Protein AF-A0A953QIZ9-F1 (afdb_monomer)

Radius of gyration: 16.98 Å; Cα contacts (8 Å, |Δi|>4): 336; chains: 1; bounding box: 42×28×46 Å

Nearest PDB structures (foldseek):
  7z71-assembly2_D  TM=9.504E-01  e=6.381E-11  synthetic construct
  5hry-assembly3_D  TM=9.511E-01  e=1.352E-10  synthetic construct
  5hry-assembly3_C  TM=9.620E-01  e=2.607E-10  synthetic construct
  6moj-assembly1_A-2  TM=8.011E-01  e=6.381E-11  synthetic construct
  5hry-assembly4_G  TM=9.406E-01  e=1.065E-09  synthetic construct

Sequence (185 aa):
MKELFEAIRAGDSSRVVEIVAADPSLGIFAAAIQGDCARLETMVAGNRALLTAVSTDGWTPLHLAAFFGKVDAVRLLLNKGAQVGARSTNPMQNMALHAAAAGRHADVIKVLIDHGAPVNARQHGGWTPLQAAAQNGDLESARMLISNGADVQARAENNQTALDLALTKGHQAMVDLLESNGASL

Foldseek 3Di:
DVQLVVCVVVVPPVSNVVVCVVPVLCQLLSCLLNLVLVSNVVVCVVPVCLLVRADPQQDHSLLNNLLNQSLNSNLSSVVSPRDLQQFGPHQFRDGSLLSNLLSLHLSSNLSSVVSPRDLCDATPQGDGSLLSNLLVLRPSNNVSSVVSPHDQCRAGNVRDGSLNNNVVNVSVVSNVVSVVSPHDD

Secondary structure (DSSP, 8-state):
-HHHHHHHHTT-HHHHHHHHHH-GGGHHHHHHHHT-HHHHHHHHHH-GGGGG---TTS--HHHHHHHTT-HHHHHHHHHHT--TTPBPSSTT--BHHHHHHHHT-HHHHHHHHHTT--TT---TTS--HHHHHHHTT-HHHHHHHHHTT--TTPPPTT---HHHHHHHHT-HHHHHHHHHTT---

Solvent-accessible surface area (backbone atoms only — not comparable to full-atom values): 9421 Å² total; per-residue (Å²): 106,72,66,55,52,52,25,56,76,70,64,37,62,68,55,40,51,54,53,27,71,77,38,62,84,47,41,59,48,51,24,20,53,74,36,40,49,70,57,43,50,55,49,40,73,78,37,63,68,56,53,72,36,65,47,97,76,20,42,29,32,52,31,40,4,20,33,60,51,21,47,69,29,36,52,50,42,46,77,77,63,31,65,56,78,47,57,29,76,32,89,47,36,38,33,29,52,39,29,3,23,64,50,63,21,36,70,34,36,51,54,41,44,77,67,67,30,64,58,71,41,59,24,57,66,40,44,32,27,49,36,40,8,24,55,70,46,35,57,62,32,32,51,52,38,46,79,65,66,33,65,55,73,50,52,22,72,85,64,47,30,25,54,55,34,7,58,76,65,65,26,59,74,39,36,54,53,39,45,75,68,72,30,78,135

pLDDT: mean 97.65, std 1.62, range [85.75, 98.94]

Structure (mmCIF, N/CA/C/O backbone):
data_AF-A0A953QIZ9-F1
#
_entry.id   AF-A0A953QIZ9-F1
#
loop_
_atom_site.group_PDB
_atom_site.id
_atom_site.type_symbol
_atom_site.label_atom_id
_atom_site.label_alt_id
_atom_site.label_comp_id
_atom_site.label_asym_id
_atom_site.label_entity_id
_atom_site.label_seq_id
_atom_site.pdbx_PDB_ins_code
_atom_site.Cartn_x
_atom_site.Cartn_y
_atom_site.Cartn_z
_atom_site.occupancy
_atom_site.B_iso_or_equiv
_atom_site.auth_seq_id
_atom_site.auth_comp_id
_atom_site.auth_asym_id
_atom_site.auth_atom_id
_atom_site.pdbx_PDB_model_num
ATOM 1 N N . MET A 1 1 ? 17.741 2.032 -5.033 1.00 92.12 1 MET A N 1
ATOM 2 C CA . MET A 1 1 ? 16.433 2.585 -4.599 1.00 92.12 1 MET A CA 1
ATOM 3 C C . MET A 1 1 ? 16.493 4.028 -4.114 1.00 92.12 1 MET A C 1
ATOM 5 O O . MET A 1 1 ? 15.791 4.839 -4.697 1.00 92.12 1 MET A O 1
ATOM 9 N N . LYS A 1 2 ? 17.307 4.389 -3.105 1.00 93.31 2 LYS A N 1
ATOM 10 C CA . LYS A 1 2 ? 17.359 5.769 -2.566 1.00 93.31 2 LYS A CA 1
ATOM 11 C C . LYS A 1 2 ? 17.499 6.851 -3.643 1.00 93.31 2 LYS A C 1
ATOM 13 O O . LYS A 1 2 ? 16.728 7.799 -3.674 1.00 93.31 2 LYS A O 1
ATOM 18 N N . GLU A 1 3 ? 18.460 6.679 -4.541 1.00 95.56 3 GLU A N 1
ATOM 19 C CA . GLU A 1 3 ? 18.718 7.649 -5.604 1.00 95.56 3 GLU A CA 1
ATOM 20 C C . GLU A 1 3 ? 17.553 7.777 -6.595 1.00 95.56 3 GLU A C 1
ATOM 22 O O . GLU A 1 3 ? 17.167 8.884 -6.961 1.00 95.56 3 GLU A O 1
ATOM 27 N N . LEU A 1 4 ? 16.939 6.648 -6.964 1.00 95.56 4 LEU A N 1
ATOM 28 C CA . LEU A 1 4 ? 15.744 6.623 -7.805 1.00 95.56 4 LEU A CA 1
ATOM 29 C C . LEU A 1 4 ? 14.602 7.424 -7.164 1.00 95.56 4 LEU A C 1
ATOM 31 O O . LEU A 1 4 ? 13.941 8.198 -7.850 1.00 95.56 4 LEU A O 1
ATOM 35 N N . PHE A 1 5 ? 14.380 7.260 -5.856 1.00 92.62 5 PHE A N 1
ATOM 36 C CA . PHE A 1 5 ? 13.350 8.012 -5.141 1.00 92.62 5 PHE A CA 1
ATOM 37 C C . PHE A 1 5 ? 13.611 9.513 -5.154 1.00 92.62 5 PHE A C 1
ATOM 39 O O . PHE A 1 5 ? 12.681 10.272 -5.414 1.00 92.62 5 PHE A O 1
ATOM 46 N N . GLU A 1 6 ? 14.847 9.947 -4.906 1.00 95.50 6 GLU A N 1
ATOM 47 C CA . GLU A 1 6 ? 15.180 11.374 -4.947 1.00 95.50 6 GLU A CA 1
ATOM 48 C C . GLU A 1 6 ? 14.977 11.965 -6.343 1.00 95.50 6 GLU A C 1
ATOM 50 O O . GLU A 1 6 ? 14.371 13.028 -6.465 1.00 95.50 6 GLU A O 1
ATOM 55 N N . ALA A 1 7 ? 15.390 11.253 -7.395 1.00 96.81 7 ALA A N 1
ATOM 56 C CA . ALA A 1 7 ? 15.184 11.694 -8.772 1.00 96.81 7 ALA A CA 1
ATOM 57 C C . ALA A 1 7 ? 13.689 11.823 -9.116 1.00 96.81 7 ALA A C 1
ATOM 59 O O . ALA A 1 7 ? 13.258 12.849 -9.642 1.00 96.81 7 ALA A O 1
ATOM 60 N N . ILE A 1 8 ? 12.872 10.826 -8.753 1.00 94.19 8 ILE A N 1
ATOM 61 C CA . ILE A 1 8 ? 11.420 10.876 -8.978 1.00 94.19 8 ILE A CA 1
ATOM 62 C C . ILE A 1 8 ? 10.776 12.009 -8.171 1.00 94.19 8 ILE A C 1
ATOM 64 O O . ILE A 1 8 ? 9.960 12.754 -8.708 1.00 94.19 8 ILE A O 1
ATOM 68 N N . ARG A 1 9 ? 11.152 12.170 -6.897 1.00 92.69 9 ARG A N 1
ATOM 69 C CA . ARG A 1 9 ? 10.631 13.229 -6.020 1.00 92.69 9 ARG A CA 1
ATOM 70 C C . ARG A 1 9 ? 10.981 14.625 -6.538 1.00 92.69 9 ARG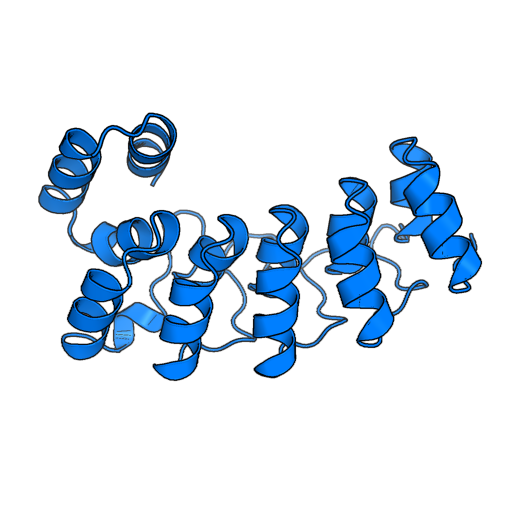 A C 1
ATOM 72 O O . ARG A 1 9 ? 10.180 15.541 -6.384 1.00 92.69 9 ARG A O 1
ATOM 79 N N . ALA A 1 10 ? 12.152 14.779 -7.150 1.00 95.50 10 ALA A N 1
ATOM 80 C CA . ALA A 1 10 ? 12.584 16.016 -7.790 1.00 95.50 10 ALA A CA 1
ATOM 81 C C . ALA A 1 10 ? 11.925 16.260 -9.164 1.00 95.50 10 ALA A C 1
ATOM 83 O O . ALA A 1 10 ? 12.080 17.345 -9.718 1.00 95.50 10 ALA A O 1
ATOM 84 N N . GLY A 1 11 ? 11.204 15.279 -9.724 1.00 94.06 11 GLY A N 1
ATOM 85 C CA . GLY A 1 11 ? 10.663 15.351 -11.084 1.00 94.06 11 GLY A CA 1
ATOM 86 C C . GLY A 1 11 ? 11.731 15.245 -12.182 1.00 94.06 11 GLY A C 1
ATOM 87 O O . GLY A 1 11 ? 11.447 15.543 -13.343 1.00 94.06 11 GLY A O 1
ATOM 88 N N . ASP A 1 12 ? 12.949 14.815 -11.840 1.00 97.00 12 ASP A N 1
ATOM 89 C CA . ASP A 1 12 ? 14.081 14.736 -12.763 1.00 97.00 12 ASP A CA 1
ATOM 90 C C . ASP A 1 12 ? 13.998 13.467 -13.620 1.00 97.00 12 ASP A C 1
ATOM 92 O O . ASP A 1 12 ? 14.588 12.421 -13.336 1.00 97.00 12 ASP A O 1
ATOM 96 N N . SER A 1 13 ? 13.211 13.564 -14.690 1.00 94.50 13 SER A N 1
ATOM 97 C CA . SER A 1 13 ? 12.964 12.447 -15.604 1.00 94.50 13 SER A CA 1
ATOM 98 C C . SER A 1 13 ? 14.243 11.970 -16.299 1.00 94.50 13 SER A C 1
ATOM 100 O O . SER A 1 13 ? 14.405 10.766 -16.502 1.00 94.50 13 SER A O 1
ATOM 102 N N . SER A 1 14 ? 15.172 12.880 -16.610 1.00 96.75 14 SER A N 1
ATOM 103 C CA . SER A 1 14 ? 16.467 12.536 -17.208 1.00 96.75 14 SER A CA 1
ATOM 104 C C . SER A 1 14 ? 17.291 11.687 -16.250 1.00 96.75 14 SER A C 1
ATOM 106 O O . SER A 1 14 ? 17.773 10.618 -16.628 1.00 96.75 14 SER A O 1
ATOM 108 N N . ARG A 1 15 ? 17.365 12.092 -14.976 1.00 97.75 15 ARG A N 1
ATOM 109 C CA . ARG A 1 15 ? 18.100 11.328 -13.969 1.00 97.75 15 ARG A CA 1
ATOM 110 C C . ARG A 1 15 ? 17.480 9.960 -13.709 1.00 97.75 15 ARG A C 1
ATOM 112 O O . ARG A 1 15 ? 18.210 8.985 -13.547 1.00 97.75 15 ARG A O 1
ATOM 119 N N . VAL A 1 16 ? 16.149 9.846 -13.724 1.00 97.06 16 VAL A N 1
ATOM 120 C CA . VAL A 1 16 ? 15.472 8.540 -13.623 1.00 97.06 16 VAL A CA 1
ATOM 121 C C . VAL A 1 16 ? 15.881 7.613 -14.771 1.00 97.06 16 VAL A C 1
ATOM 123 O O . VAL A 1 16 ? 16.154 6.435 -14.532 1.00 97.06 16 VAL A O 1
ATOM 126 N N . VAL A 1 17 ? 15.954 8.123 -16.005 1.00 96.62 17 VAL A N 1
ATOM 127 C CA . VAL A 1 17 ? 16.386 7.331 -17.168 1.00 96.62 17 VAL A CA 1
ATOM 128 C C . VAL A 1 17 ? 17.829 6.862 -17.010 1.00 96.62 17 VAL A C 1
ATOM 130 O O . VAL A 1 17 ? 18.093 5.681 -17.221 1.00 96.62 17 VAL A O 1
ATOM 133 N N . GLU A 1 18 ? 18.743 7.737 -16.589 1.00 9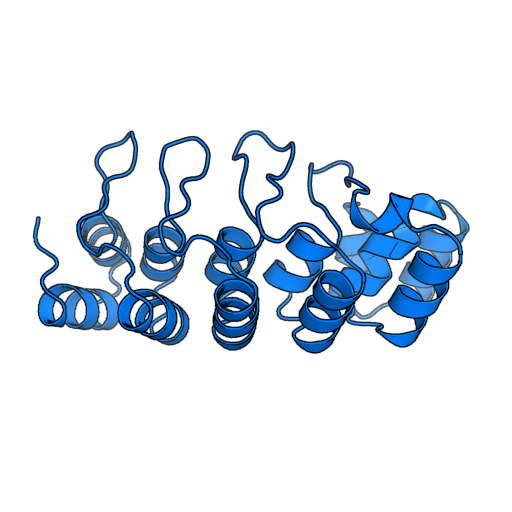7.75 18 GLU A N 1
ATOM 134 C CA . GLU A 1 18 ? 20.149 7.382 -16.358 1.00 97.75 18 GLU A CA 1
ATOM 135 C C . GLU A 1 18 ? 20.308 6.295 -15.287 1.00 97.75 18 GLU A C 1
ATOM 137 O O . GLU A 1 18 ? 21.023 5.316 -15.500 1.00 97.75 18 GLU A O 1
ATOM 142 N N . ILE A 1 19 ? 19.604 6.429 -14.157 1.00 97.69 19 ILE A N 1
ATOM 143 C CA . ILE A 1 19 ? 19.639 5.448 -13.063 1.00 97.69 19 ILE A CA 1
ATOM 144 C C . ILE A 1 19 ? 19.142 4.084 -13.547 1.00 97.69 19 ILE A C 1
ATOM 146 O O . ILE A 1 19 ? 19.773 3.065 -13.278 1.00 97.69 19 ILE A O 1
ATOM 150 N N . VAL A 1 20 ? 18.025 4.046 -14.280 1.00 97.44 20 VAL A N 1
ATOM 151 C CA . VAL A 1 20 ? 17.464 2.783 -14.784 1.00 97.44 20 VAL A CA 1
ATOM 152 C C . VAL A 1 20 ? 18.300 2.202 -15.930 1.00 97.44 20 VAL A C 1
ATOM 154 O O . VAL A 1 20 ? 18.335 0.987 -16.098 1.00 97.44 20 VAL A O 1
ATOM 157 N N . ALA A 1 21 ? 18.996 3.027 -16.714 1.00 97.00 21 ALA A N 1
ATOM 158 C CA . ALA A 1 21 ? 19.946 2.540 -17.713 1.00 97.00 21 ALA A CA 1
ATOM 159 C C . ALA A 1 21 ? 21.168 1.877 -17.056 1.00 97.00 21 ALA A C 1
ATOM 161 O O . ALA A 1 21 ? 21.652 0.862 -17.554 1.00 97.00 21 ALA A O 1
ATOM 162 N N . ALA A 1 22 ? 21.636 2.422 -15.928 1.00 97.69 22 ALA A N 1
ATOM 163 C CA . ALA A 1 22 ? 22.725 1.846 -15.144 1.00 97.69 22 ALA A CA 1
ATOM 164 C C . ALA A 1 22 ? 22.308 0.570 -14.386 1.00 97.69 22 ALA A C 1
ATOM 166 O O . ALA A 1 22 ? 23.114 -0.348 -14.251 1.00 97.69 22 ALA A O 1
ATOM 167 N N . ASP A 1 23 ? 21.057 0.492 -13.922 1.00 96.31 23 ASP A N 1
ATOM 168 C CA . ASP A 1 23 ? 20.481 -0.693 -13.277 1.00 96.31 23 ASP A CA 1
ATOM 169 C C . ASP A 1 23 ? 19.052 -0.974 -13.789 1.00 96.31 23 ASP A C 1
ATOM 171 O O . ASP A 1 23 ? 18.060 -0.493 -13.220 1.00 96.31 23 ASP A O 1
ATOM 175 N N . PRO A 1 24 ? 18.912 -1.798 -14.847 1.00 95.19 24 PRO A N 1
ATOM 176 C CA . PRO A 1 24 ? 17.612 -2.132 -15.426 1.00 95.19 24 PRO A CA 1
ATOM 177 C C . PRO A 1 24 ? 16.652 -2.847 -14.470 1.00 95.19 24 PRO A C 1
ATOM 179 O O . PRO A 1 24 ? 15.438 -2.813 -14.696 1.00 95.19 24 PRO A O 1
ATOM 182 N N . SER A 1 25 ? 17.152 -3.466 -13.390 1.00 94.31 25 SER A N 1
ATOM 183 C CA . SER A 1 25 ? 16.299 -4.121 -12.388 1.00 94.31 25 SER A CA 1
ATOM 184 C C . SER A 1 25 ? 15.384 -3.122 -11.670 1.00 94.31 25 SER A C 1
ATOM 186 O O . SER A 1 25 ? 14.294 -3.480 -11.217 1.00 94.31 25 SER A O 1
ATOM 188 N N . LEU A 1 26 ? 15.769 -1.840 -11.655 1.00 97.19 26 LEU A N 1
ATOM 189 C CA . LEU A 1 26 ? 14.984 -0.754 -11.081 1.00 97.19 26 LEU A CA 1
ATOM 190 C C . LEU A 1 26 ? 13.808 -0.312 -11.956 1.00 97.19 26 LEU A C 1
ATOM 192 O O . LEU A 1 26 ? 12.917 0.386 -11.469 1.00 97.19 26 LEU A O 1
ATO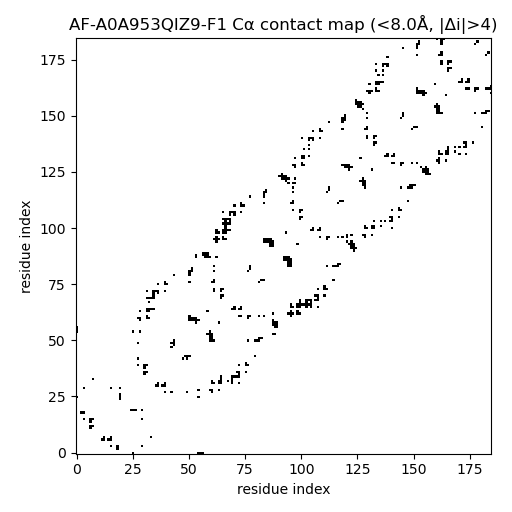M 196 N N . GLY A 1 27 ? 13.772 -0.715 -13.229 1.00 97.81 27 GLY A N 1
ATOM 197 C CA . GLY A 1 27 ? 12.807 -0.196 -14.195 1.00 97.81 27 GLY A CA 1
ATOM 198 C C . GLY A 1 27 ? 11.349 -0.450 -13.812 1.00 97.81 27 GLY A C 1
ATOM 199 O O . GLY A 1 27 ? 10.521 0.447 -13.963 1.00 97.81 27 GLY A O 1
ATOM 200 N N . ILE A 1 28 ? 11.036 -1.628 -13.257 1.00 98.31 28 ILE A N 1
ATOM 201 C CA . ILE A 1 28 ? 9.659 -1.963 -12.863 1.00 98.31 28 ILE A CA 1
ATOM 202 C C . ILE A 1 28 ? 9.209 -1.123 -11.664 1.00 98.31 28 ILE A C 1
ATOM 204 O O . ILE A 1 28 ? 8.061 -0.688 -11.603 1.00 98.31 28 ILE A O 1
ATOM 208 N N . PHE A 1 29 ? 10.125 -0.842 -10.734 1.00 98.44 29 PHE A N 1
ATOM 209 C CA . PHE A 1 29 ? 9.848 -0.001 -9.576 1.00 98.44 29 PHE A CA 1
ATOM 210 C C . PHE A 1 29 ? 9.683 1.460 -9.995 1.00 98.44 29 PHE A C 1
ATOM 212 O O . PHE A 1 29 ? 8.731 2.097 -9.561 1.00 98.44 29 PHE A O 1
ATOM 219 N N . ALA A 1 30 ? 10.542 1.971 -10.882 1.00 98.25 30 ALA A N 1
ATOM 220 C CA . ALA A 1 30 ? 10.421 3.324 -11.423 1.00 98.25 30 ALA A CA 1
ATOM 221 C C . ALA A 1 30 ? 9.068 3.529 -12.120 1.00 98.25 30 ALA A C 1
ATOM 223 O O . ALA A 1 30 ? 8.338 4.461 -11.784 1.00 98.25 30 ALA A O 1
ATOM 224 N N . ALA A 1 31 ? 8.692 2.605 -13.011 1.00 98.38 31 ALA A N 1
ATOM 225 C CA . ALA A 1 31 ? 7.419 2.657 -13.722 1.00 98.38 31 ALA A CA 1
ATOM 226 C C . ALA A 1 31 ? 6.217 2.587 -12.760 1.00 98.38 31 ALA A C 1
ATOM 228 O O . ALA A 1 31 ? 5.264 3.348 -12.911 1.00 98.38 31 ALA A O 1
ATOM 229 N N . ALA A 1 32 ? 6.285 1.743 -11.723 1.00 98.56 32 ALA A N 1
ATOM 230 C CA . ALA A 1 32 ? 5.246 1.648 -10.696 1.00 98.56 32 ALA A CA 1
ATOM 231 C C . ALA A 1 32 ? 5.112 2.926 -9.854 1.00 98.56 32 ALA A C 1
ATOM 233 O O . ALA A 1 32 ? 3.995 3.378 -9.618 1.00 98.56 32 ALA A O 1
ATOM 234 N N . ILE A 1 33 ? 6.229 3.527 -9.428 1.00 98.00 33 ILE A N 1
ATOM 235 C CA . ILE A 1 33 ? 6.238 4.773 -8.646 1.00 98.00 33 ILE A CA 1
ATOM 236 C C . ILE A 1 33 ? 5.717 5.942 -9.490 1.00 98.00 33 ILE A C 1
ATOM 238 O O . ILE A 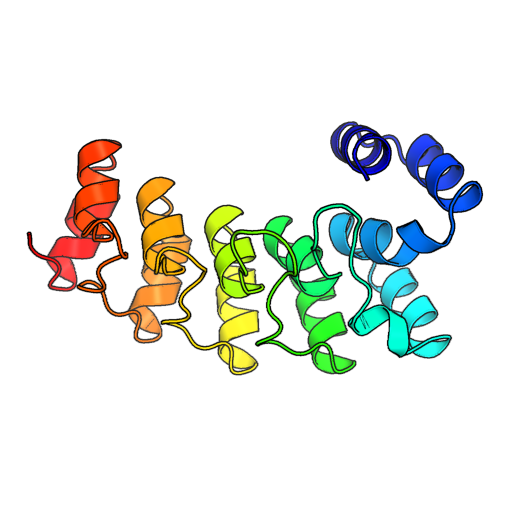1 33 ? 4.962 6.773 -8.990 1.00 98.00 33 ILE A O 1
ATOM 242 N N . GLN A 1 34 ? 6.110 6.028 -10.763 1.00 97.31 34 GLN A N 1
ATOM 243 C CA . GLN A 1 34 ? 5.694 7.109 -11.663 1.00 97.31 34 GLN A CA 1
ATOM 244 C C . GLN A 1 34 ? 4.259 6.930 -12.179 1.00 97.31 34 GLN A C 1
ATOM 246 O O . GLN A 1 34 ? 3.608 7.918 -12.510 1.00 97.31 34 GLN A O 1
ATOM 251 N N . GLY A 1 35 ? 3.738 5.699 -12.189 1.00 97.94 35 GLY A N 1
ATOM 252 C CA . GLY A 1 35 ? 2.440 5.367 -12.778 1.00 97.94 35 GLY A CA 1
ATOM 253 C C . GLY A 1 35 ? 2.489 5.175 -14.298 1.00 97.94 35 GLY A C 1
ATOM 254 O O . GLY A 1 35 ? 1.464 5.301 -14.963 1.00 97.94 35 GLY A O 1
ATOM 255 N N . ASP A 1 36 ? 3.666 4.877 -14.854 1.00 97.94 36 ASP A N 1
ATOM 256 C CA . ASP A 1 36 ? 3.873 4.661 -16.290 1.00 97.94 36 ASP A CA 1
ATOM 257 C C . ASP A 1 36 ? 3.309 3.295 -16.715 1.00 97.94 36 ASP A C 1
ATOM 259 O O . ASP A 1 36 ? 3.999 2.272 -16.750 1.00 97.94 36 ASP A O 1
ATOM 263 N N . CYS A 1 37 ? 2.008 3.277 -17.004 1.00 98.50 37 CYS A N 1
ATOM 264 C CA . CYS A 1 37 ? 1.274 2.059 -17.333 1.00 98.50 37 CYS A CA 1
ATOM 265 C C . CYS A 1 37 ? 1.756 1.410 -18.636 1.00 98.50 37 CYS A C 1
ATOM 267 O O . CYS A 1 37 ? 1.812 0.184 -18.711 1.00 98.50 37 CYS A O 1
ATOM 269 N N . ALA A 1 38 ? 2.156 2.203 -19.635 1.00 98.31 38 ALA A N 1
ATOM 270 C CA . ALA A 1 38 ? 2.657 1.681 -20.906 1.00 98.31 38 ALA A CA 1
ATOM 271 C C . ALA A 1 38 ? 3.971 0.912 -20.704 1.00 98.31 38 ALA A C 1
ATOM 273 O O . ALA A 1 38 ? 4.157 -0.197 -21.223 1.00 98.31 38 ALA A O 1
ATOM 274 N N . ARG A 1 39 ? 4.870 1.470 -19.886 1.00 97.69 39 ARG A N 1
ATOM 275 C CA . ARG A 1 39 ? 6.123 0.807 -19.532 1.00 97.69 39 ARG A CA 1
ATOM 276 C C . ARG A 1 39 ? 5.891 -0.417 -18.657 1.00 97.69 39 ARG A C 1
ATOM 278 O O . ARG A 1 39 ? 6.474 -1.461 -18.943 1.00 97.69 39 ARG A O 1
ATOM 285 N N . LEU A 1 40 ? 5.017 -0.336 -17.649 1.00 98.44 40 LEU A N 1
ATOM 286 C CA . LEU A 1 40 ? 4.639 -1.499 -16.835 1.00 98.44 40 LEU A CA 1
ATOM 287 C C . LEU A 1 40 ? 4.096 -2.640 -17.701 1.00 98.44 40 LEU A C 1
ATOM 289 O O . LEU A 1 40 ? 4.519 -3.784 -17.542 1.00 98.44 40 LEU A O 1
ATOM 293 N N . GLU A 1 41 ? 3.193 -2.337 -18.634 1.00 98.38 41 GLU A N 1
ATOM 294 C CA . GLU A 1 41 ? 2.603 -3.334 -19.523 1.00 98.38 41 GLU A CA 1
ATOM 295 C C . GLU A 1 41 ? 3.661 -4.006 -20.398 1.00 98.38 41 GLU A C 1
ATOM 297 O O . GLU A 1 41 ? 3.731 -5.236 -20.436 1.00 98.38 41 GLU A O 1
ATOM 302 N N . THR A 1 42 ? 4.529 -3.212 -21.026 1.00 98.19 42 THR A N 1
ATOM 303 C CA . THR A 1 42 ? 5.619 -3.723 -21.866 1.00 98.19 42 THR A CA 1
ATOM 304 C C . THR A 1 42 ? 6.565 -4.624 -21.067 1.00 98.19 42 THR A C 1
ATOM 306 O O . THR A 1 42 ? 6.899 -5.728 -21.499 1.00 98.19 42 THR A O 1
ATOM 309 N N . MET A 1 43 ? 6.971 -4.188 -19.871 1.00 98.12 43 MET A N 1
ATOM 310 C CA . MET A 1 43 ? 7.894 -4.935 -19.017 1.00 98.12 43 MET A CA 1
ATOM 311 C C . MET A 1 43 ? 7.295 -6.262 -18.545 1.00 98.12 43 MET A C 1
ATOM 313 O O . MET A 1 43 ? 7.949 -7.299 -18.640 1.00 98.12 43 MET A O 1
ATOM 317 N N . VAL A 1 44 ? 6.046 -6.255 -18.072 1.00 97.88 44 VAL A N 1
ATOM 318 C CA . VAL A 1 44 ? 5.373 -7.466 -17.578 1.00 97.88 44 VAL A CA 1
ATOM 319 C C . VAL A 1 44 ? 5.045 -8.439 -18.715 1.00 97.88 44 VAL A C 1
ATOM 321 O O . VAL A 1 44 ? 5.095 -9.652 -18.503 1.00 97.88 44 VAL A O 1
ATOM 324 N N . ALA A 1 45 ? 4.746 -7.940 -19.920 1.00 97.56 45 ALA A N 1
ATOM 325 C CA . ALA A 1 45 ? 4.576 -8.779 -21.105 1.00 97.56 45 ALA A CA 1
ATOM 326 C C . ALA A 1 45 ? 5.881 -9.497 -21.491 1.00 97.56 45 ALA A C 1
ATOM 328 O O . ALA A 1 45 ? 5.845 -10.678 -21.830 1.00 97.56 45 ALA A O 1
ATOM 329 N N . GLY A 1 46 ? 7.027 -8.813 -21.389 1.00 97.12 46 GLY A N 1
ATOM 330 C CA . GLY A 1 46 ? 8.345 -9.401 -21.653 1.00 97.12 46 GLY A CA 1
ATOM 331 C C . GLY A 1 46 ? 8.866 -10.308 -20.533 1.00 97.12 46 GLY A C 1
ATOM 332 O O . GLY A 1 46 ? 9.598 -11.258 -20.803 1.00 97.12 46 GLY A O 1
ATOM 333 N N . ASN A 1 47 ? 8.497 -10.043 -19.277 1.00 97.31 47 ASN A N 1
ATOM 334 C CA . ASN A 1 47 ? 8.904 -10.845 -18.128 1.00 97.31 47 ASN A CA 1
ATOM 335 C C . ASN A 1 47 ? 7.871 -10.787 -16.988 1.00 97.31 47 ASN A C 1
ATOM 337 O O . ASN A 1 47 ? 7.867 -9.872 -16.160 1.00 97.31 47 ASN A O 1
ATOM 341 N N . ARG A 1 48 ? 7.040 -11.831 -16.881 1.00 96.56 48 ARG A N 1
ATOM 342 C CA . ARG A 1 48 ? 6.011 -11.943 -15.830 1.00 96.56 48 ARG A CA 1
ATOM 343 C C . ARG A 1 48 ? 6.577 -12.005 -14.409 1.00 96.56 48 ARG A C 1
ATOM 345 O O . ARG A 1 48 ? 5.872 -11.618 -13.479 1.00 96.56 48 ARG A O 1
ATOM 352 N N . ALA A 1 49 ? 7.826 -12.444 -14.219 1.00 97.31 49 ALA A N 1
ATOM 353 C CA . ALA A 1 49 ? 8.446 -12.522 -12.893 1.00 97.31 49 ALA A CA 1
ATOM 354 C C . ALA A 1 49 ? 8.648 -11.136 -12.251 1.00 97.31 49 ALA A C 1
ATOM 356 O O . ALA A 1 49 ? 8.800 -11.030 -11.035 1.00 97.31 49 ALA A O 1
ATOM 357 N N . LEU A 1 50 ? 8.582 -10.058 -13.043 1.00 98.06 50 LEU A N 1
ATOM 358 C CA . LEU A 1 50 ? 8.653 -8.689 -12.534 1.00 98.06 50 LEU A CA 1
ATOM 359 C C . LEU A 1 50 ? 7.475 -8.321 -11.622 1.00 98.06 50 LEU A C 1
ATOM 361 O O . LEU A 1 50 ? 7.634 -7.465 -10.757 1.00 98.06 50 LEU A O 1
ATOM 365 N N . LEU A 1 51 ? 6.322 -8.992 -11.741 1.00 97.94 51 LEU A N 1
ATOM 366 C CA . LEU A 1 51 ? 5.172 -8.780 -10.848 1.00 97.94 51 LEU A CA 1
ATOM 367 C C . LEU A 1 51 ? 5.493 -9.115 -9.383 1.00 97.94 51 LEU A C 1
ATOM 369 O O . LEU A 1 51 ? 4.885 -8.551 -8.473 1.00 97.94 51 LEU A O 1
ATOM 373 N N . THR A 1 52 ? 6.448 -10.020 -9.161 1.00 97.75 52 THR A N 1
ATOM 374 C CA . THR A 1 52 ? 6.913 -10.454 -7.837 1.00 97.75 52 THR A CA 1
ATOM 375 C C . THR A 1 52 ? 8.320 -9.952 -7.519 1.00 97.75 52 THR A C 1
ATOM 377 O O . THR A 1 52 ? 8.912 -10.404 -6.543 1.00 97.75 52 THR A O 1
ATOM 380 N N . ALA A 1 53 ? 8.876 -9.043 -8.330 1.00 97.69 53 ALA A N 1
ATOM 381 C CA . ALA A 1 53 ? 10.165 -8.431 -8.037 1.00 97.69 53 ALA A CA 1
ATOM 382 C C . ALA A 1 53 ? 10.107 -7.690 -6.697 1.00 97.69 53 ALA A C 1
ATOM 384 O O . ALA A 1 53 ? 9.075 -7.130 -6.326 1.00 97.69 53 ALA A O 1
ATOM 385 N N . VAL A 1 54 ? 11.227 -7.679 -5.981 1.00 97.25 54 VAL A N 1
ATOM 386 C CA . VAL A 1 54 ? 11.334 -7.066 -4.658 1.00 97.25 54 VAL A CA 1
ATOM 387 C C . VAL A 1 54 ? 12.474 -6.058 -4.680 1.00 97.25 54 VAL A C 1
ATOM 389 O O . VAL A 1 54 ? 13.580 -6.379 -5.111 1.00 97.25 54 VAL A O 1
ATOM 392 N N . SER A 1 55 ? 12.192 -4.826 -4.264 1.00 96.62 55 SER A N 1
ATOM 393 C CA . SER A 1 55 ? 13.197 -3.772 -4.159 1.00 96.62 55 SER A CA 1
ATOM 394 C C . SER A 1 55 ? 14.163 -4.050 -3.004 1.00 96.62 55 SER A C 1
ATOM 396 O O . SER A 1 55 ? 13.898 -4.884 -2.138 1.00 96.62 55 SER A O 1
ATOM 398 N N . THR A 1 56 ? 15.262 -3.298 -2.922 1.00 95.38 56 THR A N 1
ATOM 399 C CA . THR A 1 56 ? 16.198 -3.395 -1.785 1.00 95.38 56 THR A CA 1
ATOM 400 C C . THR A 1 56 ? 15.546 -3.086 -0.435 1.00 95.38 56 THR A C 1
ATOM 402 O O . THR A 1 56 ? 16.033 -3.541 0.592 1.00 95.38 56 THR A O 1
ATOM 405 N N . ASP A 1 57 ? 14.433 -2.349 -0.437 1.00 94.50 57 ASP A N 1
ATOM 406 C CA . ASP A 1 57 ? 13.661 -2.008 0.762 1.00 94.50 57 ASP A CA 1
ATOM 407 C C . ASP A 1 57 ? 12.547 -3.031 1.047 1.00 94.50 57 ASP A C 1
ATOM 409 O O . ASP A 1 57 ? 11.719 -2.817 1.928 1.00 94.50 57 ASP A O 1
ATOM 413 N N . GLY A 1 58 ? 12.473 -4.120 0.276 1.00 97.00 58 GLY A N 1
ATOM 414 C CA . GLY A 1 58 ? 11.510 -5.203 0.458 1.00 97.00 58 GLY A CA 1
ATOM 415 C C . GLY A 1 58 ? 10.136 -4.983 -0.182 1.00 97.00 58 GLY A C 1
ATOM 416 O O . GLY A 1 58 ? 9.190 -5.690 0.164 1.00 97.00 58 GLY A O 1
ATOM 417 N N . TRP A 1 59 ? 9.989 -4.016 -1.092 1.00 97.81 59 TRP A N 1
ATOM 418 C CA . TRP A 1 59 ? 8.700 -3.646 -1.694 1.00 97.81 59 TRP A CA 1
ATOM 419 C C . TRP A 1 59 ? 8.512 -4.261 -3.081 1.00 97.81 59 TRP A C 1
ATOM 421 O O . TRP A 1 59 ? 9.443 -4.275 -3.882 1.00 97.81 59 TRP A O 1
ATOM 431 N N . THR A 1 60 ? 7.295 -4.710 -3.400 1.00 98.50 60 THR A N 1
ATOM 432 C CA . THR A 1 60 ? 6.940 -5.108 -4.777 1.00 98.50 60 THR A CA 1
ATOM 433 C C . THR A 1 60 ? 6.450 -3.906 -5.593 1.00 98.50 60 THR A C 1
ATOM 435 O O . THR A 1 60 ? 6.094 -2.881 -4.998 1.00 98.50 60 THR A O 1
ATOM 438 N N . PRO A 1 61 ? 6.352 -4.003 -6.936 1.00 98.62 61 PRO A N 1
ATOM 439 C CA . PRO A 1 61 ? 5.786 -2.927 -7.750 1.00 98.62 61 PRO A CA 1
ATOM 440 C C . PRO A 1 61 ? 4.378 -2.526 -7.301 1.00 98.62 61 PRO A C 1
ATOM 442 O O . PRO A 1 61 ? 4.070 -1.341 -7.252 1.00 98.62 61 PRO A O 1
ATOM 445 N N . LEU A 1 62 ? 3.549 -3.497 -6.894 1.00 98.88 62 LEU A N 1
ATOM 446 C CA . LEU A 1 62 ? 2.195 -3.230 -6.404 1.00 98.88 62 LEU A CA 1
ATOM 447 C C . LEU A 1 62 ? 2.210 -2.410 -5.110 1.00 98.88 62 LEU A C 1
ATOM 449 O O . LEU A 1 62 ? 1.426 -1.476 -4.978 1.00 98.88 62 LEU A O 1
ATOM 453 N N . HIS A 1 63 ? 3.117 -2.716 -4.176 1.00 98.75 63 HIS A N 1
ATOM 454 C CA . HIS A 1 63 ? 3.233 -1.928 -2.953 1.00 98.75 63 HIS A CA 1
ATOM 455 C C . HIS A 1 63 ? 3.661 -0.482 -3.236 1.00 98.75 63 HIS A C 1
ATOM 457 O O . HIS A 1 63 ? 3.133 0.437 -2.617 1.00 98.75 63 HIS A O 1
ATOM 463 N N . LEU A 1 64 ? 4.602 -0.272 -4.164 1.00 98.56 64 LEU A N 1
ATOM 464 C CA . LEU A 1 64 ? 5.059 1.070 -4.531 1.00 98.56 64 LEU A CA 1
ATOM 465 C C . LEU A 1 64 ? 3.963 1.852 -5.259 1.00 98.56 64 LEU A C 1
ATOM 467 O O . LEU A 1 64 ? 3.633 2.954 -4.838 1.00 98.56 64 LEU A O 1
ATOM 471 N N . ALA A 1 65 ? 3.339 1.273 -6.288 1.00 98.81 65 ALA A N 1
ATOM 472 C CA . ALA A 1 65 ? 2.215 1.909 -6.976 1.00 98.81 65 ALA A CA 1
ATOM 473 C C . ALA A 1 65 ? 1.096 2.284 -5.990 1.00 98.81 65 ALA A C 1
ATOM 475 O O . ALA A 1 65 ? 0.518 3.365 -6.095 1.00 98.81 65 ALA A O 1
ATOM 47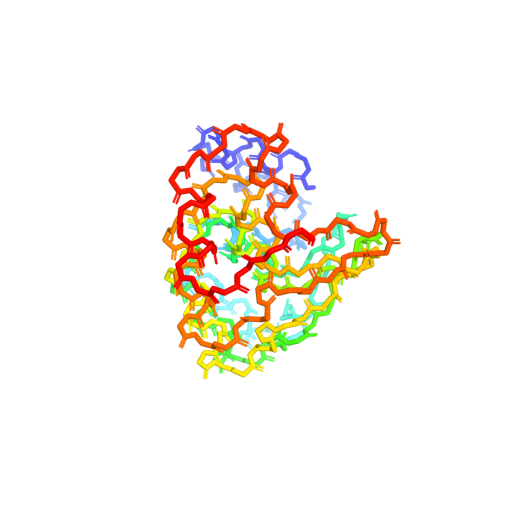6 N N . ALA A 1 66 ? 0.844 1.429 -4.992 1.00 98.88 66 ALA A N 1
ATOM 477 C CA . ALA A 1 66 ? -0.137 1.697 -3.955 1.00 98.88 66 ALA A CA 1
ATOM 478 C C . ALA A 1 66 ? 0.269 2.841 -3.011 1.00 98.88 66 ALA A C 1
ATOM 480 O O . ALA A 1 66 ? -0.542 3.724 -2.752 1.00 98.88 66 ALA A O 1
ATOM 481 N N . PHE A 1 67 ? 1.518 2.859 -2.533 1.00 98.38 67 PHE A N 1
ATOM 482 C CA . PHE A 1 67 ? 2.027 3.916 -1.651 1.00 98.38 67 PHE A CA 1
ATOM 483 C C . PHE A 1 67 ? 2.049 5.299 -2.317 1.00 98.38 67 PHE A C 1
ATOM 485 O O . PHE A 1 67 ? 1.864 6.296 -1.633 1.00 98.38 67 PHE A O 1
ATOM 492 N N . PHE A 1 68 ? 2.272 5.357 -3.634 1.00 97.75 68 PHE A N 1
ATOM 493 C CA . PHE A 1 68 ? 2.325 6.603 -4.412 1.00 97.75 68 PHE A CA 1
ATOM 494 C C . PHE A 1 68 ? 1.006 6.959 -5.119 1.00 97.75 68 PHE A C 1
ATOM 496 O O . PHE A 1 68 ? 0.988 7.866 -5.960 1.00 97.75 68 PHE A O 1
ATOM 503 N N . GLY A 1 69 ? -0.082 6.237 -4.836 1.00 98.50 69 GLY A N 1
ATOM 504 C CA . GLY A 1 69 ? -1.419 6.604 -5.311 1.00 98.50 69 GLY A CA 1
ATOM 505 C C . GLY A 1 69 ? -1.628 6.398 -6.808 1.00 98.50 69 GLY A C 1
ATOM 506 O O . GLY A 1 69 ? -2.437 7.079 -7.431 1.00 98.50 69 GLY A O 1
ATOM 507 N N . LYS A 1 70 ? -0.870 5.495 -7.436 1.00 98.69 70 LYS A N 1
ATOM 508 C CA . LYS A 1 70 ? -0.934 5.258 -8.883 1.00 98.69 70 LYS A CA 1
ATOM 509 C C . LYS A 1 70 ? -2.058 4.277 -9.210 1.00 98.69 70 LYS A C 1
ATOM 511 O O . LYS A 1 70 ? -1.797 3.120 -9.528 1.00 98.69 70 LYS A O 1
ATOM 516 N N . VAL A 1 71 ? -3.308 4.737 -9.121 1.00 98.75 71 VAL A N 1
ATOM 517 C CA . VAL A 1 71 ? -4.525 3.912 -9.278 1.00 98.75 71 VAL A CA 1
ATOM 518 C C . VAL A 1 71 ? -4.499 3.049 -10.540 1.00 98.75 71 VAL A C 1
ATOM 520 O O . VAL A 1 71 ? -4.723 1.840 -10.456 1.00 98.75 71 VAL A O 1
ATOM 523 N N . ASP A 1 72 ? -4.181 3.631 -11.697 1.00 98.81 72 ASP A N 1
ATOM 524 C CA . ASP A 1 72 ? -4.165 2.892 -12.966 1.00 98.81 72 ASP A CA 1
ATOM 525 C C . ASP A 1 72 ? -3.052 1.841 -13.005 1.00 98.81 72 ASP A C 1
ATOM 527 O O . ASP A 1 72 ? -3.274 0.714 -13.451 1.00 98.81 72 ASP A O 1
ATOM 531 N N . ALA A 1 73 ? -1.882 2.155 -12.444 1.00 98.88 73 ALA A N 1
ATOM 532 C CA . ALA A 1 73 ? -0.788 1.198 -12.311 1.00 98.88 73 ALA A CA 1
ATOM 533 C C . ALA A 1 73 ? -1.151 0.053 -11.354 1.00 98.88 73 ALA A C 1
ATOM 535 O O . ALA A 1 73 ? -0.850 -1.103 -11.644 1.00 98.88 73 ALA A O 1
ATOM 536 N N . VAL A 1 74 ? -1.841 0.345 -10.246 1.00 98.94 74 VAL A N 1
ATOM 537 C CA . VAL A 1 74 ? -2.363 -0.671 -9.320 1.00 98.94 74 VAL A CA 1
ATOM 538 C C . VAL A 1 74 ? -3.340 -1.598 -10.045 1.00 98.94 74 VAL A C 1
ATOM 540 O O . VAL A 1 74 ? -3.157 -2.815 -10.001 1.00 98.94 74 VAL A O 1
ATOM 543 N N . ARG A 1 75 ? -4.327 -1.049 -10.771 1.00 98.88 75 ARG A N 1
ATOM 544 C CA . ARG A 1 75 ? -5.277 -1.842 -11.573 1.00 98.88 75 ARG A CA 1
ATOM 545 C C . ARG A 1 75 ? -4.558 -2.706 -12.603 1.00 98.88 75 ARG A C 1
ATOM 547 O O . ARG A 1 75 ? -4.833 -3.898 -12.695 1.00 98.88 75 ARG A O 1
ATOM 554 N N . LEU A 1 76 ? -3.624 -2.127 -13.354 1.00 98.81 76 LEU A N 1
ATOM 555 C CA . LEU A 1 76 ? -2.847 -2.844 -14.361 1.00 98.81 76 LEU A CA 1
ATOM 556 C C . LEU A 1 76 ? -2.075 -4.012 -13.735 1.00 98.81 76 LEU A C 1
ATOM 558 O O . LEU A 1 76 ? -2.174 -5.138 -14.218 1.00 98.81 76 LEU A O 1
ATOM 562 N N . LEU A 1 77 ? -1.324 -3.765 -12.660 1.00 98.88 77 LEU A N 1
ATOM 563 C CA . LEU A 1 77 ? -0.520 -4.788 -11.991 1.00 98.88 77 LEU A CA 1
ATOM 564 C C . LEU A 1 77 ? -1.393 -5.943 -11.483 1.00 98.88 77 LEU A C 1
ATOM 566 O O . LEU A 1 77 ? -1.056 -7.104 -11.720 1.00 98.88 77 LEU A O 1
ATOM 570 N N . LEU A 1 78 ? -2.530 -5.639 -10.847 1.00 98.88 78 LEU A N 1
ATOM 571 C CA . LEU A 1 78 ? -3.495 -6.644 -10.388 1.00 98.88 78 LEU A CA 1
ATOM 572 C C . LEU A 1 78 ? -4.072 -7.445 -11.564 1.00 98.88 78 LEU A C 1
ATOM 574 O O . LEU A 1 78 ? -4.017 -8.673 -11.549 1.00 98.88 78 LEU A O 1
ATOM 578 N N . ASN A 1 79 ? -4.505 -6.769 -12.633 1.00 98.62 79 ASN A N 1
ATOM 579 C CA . ASN A 1 79 ? -5.035 -7.407 -13.843 1.00 98.62 79 ASN A CA 1
ATOM 580 C C . ASN A 1 79 ? -4.009 -8.304 -14.553 1.00 98.62 79 ASN A C 1
ATOM 582 O O . ASN A 1 79 ? -4.379 -9.287 -15.193 1.00 98.62 79 ASN A O 1
ATOM 586 N N . LYS A 1 80 ? -2.709 -7.996 -14.455 1.00 98.38 80 LYS A N 1
ATOM 587 C CA . LYS A 1 80 ? -1.639 -8.846 -15.007 1.00 98.38 80 LYS A CA 1
ATOM 588 C C . LYS A 1 80 ? -1.243 -10.006 -14.078 1.00 98.38 80 LYS A C 1
ATOM 590 O O . LYS A 1 80 ? -0.494 -10.893 -14.513 1.00 98.38 80 LYS A O 1
ATOM 595 N N . GLY A 1 81 ? -1.775 -10.046 -12.855 1.00 98.00 81 GLY A N 1
ATOM 596 C CA . GLY A 1 81 ? -1.622 -11.144 -11.898 1.00 98.00 81 GLY A CA 1
ATOM 597 C C . GLY A 1 81 ? -0.691 -10.857 -10.719 1.00 98.00 81 GLY A C 1
ATOM 598 O O . GLY A 1 81 ? -0.186 -11.805 -10.118 1.00 98.00 81 GLY A O 1
ATOM 599 N N . ALA A 1 82 ? -0.423 -9.589 -10.383 1.00 98.56 82 ALA A N 1
ATOM 600 C CA . ALA A 1 82 ? 0.214 -9.266 -9.108 1.00 98.56 82 ALA A CA 1
ATOM 601 C C . ALA A 1 82 ? -0.663 -9.766 -7.949 1.00 98.56 82 ALA A C 1
ATOM 603 O O . ALA A 1 82 ? -1.875 -9.558 -7.932 1.00 98.56 82 ALA A O 1
ATOM 604 N N . GLN A 1 83 ? -0.050 -10.421 -6.965 1.00 98.06 83 GLN A N 1
ATOM 605 C CA . GLN A 1 83 ? -0.781 -10.968 -5.826 1.00 98.06 83 GLN A CA 1
ATOM 606 C C . GLN A 1 83 ? -1.190 -9.841 -4.871 1.00 98.06 83 GLN A C 1
ATOM 608 O O . GLN A 1 83 ? -0.339 -9.232 -4.224 1.00 98.06 83 GLN A O 1
ATOM 613 N N . VAL A 1 84 ? -2.497 -9.597 -4.745 1.00 98.31 84 VAL A N 1
ATOM 614 C CA . VAL A 1 84 ? -3.051 -8.547 -3.871 1.00 98.31 84 VAL A CA 1
ATOM 615 C C . VAL A 1 84 ? -2.657 -8.726 -2.396 1.00 98.31 84 VAL A C 1
ATOM 617 O O . VAL A 1 84 ? -2.409 -7.751 -1.689 1.00 98.31 84 VAL A O 1
ATOM 620 N N . GLY A 1 85 ? -2.550 -9.981 -1.946 1.00 97.44 85 GLY A N 1
ATOM 621 C CA . GLY A 1 85 ? -2.171 -10.362 -0.585 1.00 97.44 85 GLY A CA 1
ATOM 622 C C . GLY A 1 85 ? -0.671 -10.588 -0.385 1.00 97.44 85 GLY A C 1
ATOM 623 O O . GLY A 1 85 ? -0.283 -11.111 0.660 1.00 97.44 85 GLY A O 1
ATOM 624 N N . ALA A 1 86 ? 0.175 -10.246 -1.366 1.00 97.62 86 ALA A N 1
ATOM 625 C CA . ALA A 1 86 ? 1.620 -10.357 -1.201 1.00 97.62 86 ALA A CA 1
ATOM 626 C C . ALA A 1 86 ? 2.080 -9.498 -0.023 1.00 97.62 86 ALA A C 1
ATOM 628 O O . ALA A 1 86 ? 1.720 -8.324 0.082 1.00 97.62 86 ALA A O 1
ATOM 629 N N . ARG A 1 87 ? 2.913 -10.085 0.836 1.00 98.00 87 ARG A N 1
ATOM 630 C CA . ARG A 1 87 ? 3.604 -9.356 1.893 1.00 98.00 87 ARG A CA 1
ATOM 631 C C . ARG A 1 87 ? 4.942 -8.850 1.376 1.00 98.00 87 ARG A C 1
ATOM 633 O O . ARG A 1 87 ? 5.653 -9.567 0.674 1.00 98.00 87 ARG A O 1
ATOM 640 N N . SER A 1 88 ? 5.287 -7.623 1.733 1.00 97.56 88 SER A N 1
ATOM 641 C CA . SER A 1 88 ? 6.637 -7.095 1.586 1.00 97.56 88 SER A CA 1
ATOM 642 C C . SER A 1 88 ? 7.626 -7.955 2.374 1.00 97.56 88 SER A C 1
ATOM 644 O O . SER A 1 88 ? 7.276 -8.505 3.416 1.00 97.56 88 SER A O 1
ATOM 646 N N . THR A 1 89 ? 8.880 -8.012 1.942 1.00 97.88 89 THR A N 1
ATOM 647 C CA . THR A 1 89 ? 9.937 -8.739 2.669 1.00 97.88 89 THR A CA 1
ATOM 648 C C . THR A 1 89 ? 10.661 -7.870 3.698 1.00 97.88 89 THR A C 1
ATOM 650 O O . THR A 1 89 ? 11.585 -8.333 4.363 1.00 97.88 89 THR A O 1
ATOM 653 N N . ASN A 1 90 ? 10.252 -6.606 3.842 1.00 95.38 90 ASN A N 1
ATOM 654 C CA . ASN A 1 90 ? 10.746 -5.740 4.905 1.00 95.38 90 ASN A CA 1
ATOM 655 C C . ASN A 1 90 ? 10.262 -6.219 6.289 1.00 95.38 90 ASN A C 1
ATOM 657 O O . ASN A 1 90 ? 9.299 -6.988 6.369 1.00 95.38 90 ASN A O 1
ATOM 661 N N . PRO A 1 91 ? 10.876 -5.738 7.386 1.00 96.50 91 PRO A N 1
ATOM 662 C CA . PRO A 1 91 ? 10.532 -6.182 8.737 1.00 96.50 91 PRO A CA 1
ATOM 663 C C . PRO A 1 91 ? 9.057 -6.001 9.113 1.00 96.50 91 PRO A C 1
ATOM 665 O O . PRO A 1 91 ? 8.543 -6.747 9.940 1.00 96.50 91 PRO A O 1
ATOM 668 N N . MET A 1 92 ? 8.363 -5.037 8.501 1.00 95.00 92 MET A N 1
ATOM 669 C CA . MET A 1 92 ? 6.947 -4.799 8.759 1.00 95.00 92 MET A CA 1
ATOM 670 C C . MET A 1 92 ? 6.052 -5.837 8.072 1.00 95.00 92 MET A C 1
ATOM 672 O O . MET A 1 92 ? 4.953 -6.066 8.543 1.00 95.00 92 MET A O 1
ATOM 676 N N . GLN A 1 93 ? 6.476 -6.515 7.000 1.00 97.06 93 GLN A N 1
ATOM 677 C CA . GLN A 1 93 ? 5.643 -7.495 6.276 1.00 97.06 93 GLN A CA 1
ATOM 678 C C . GLN A 1 93 ? 4.266 -6.949 5.841 1.00 97.06 93 GLN A C 1
ATOM 680 O O . GLN A 1 93 ? 3.242 -7.643 5.902 1.00 97.06 93 GLN A O 1
ATOM 685 N N . ASN A 1 94 ? 4.246 -5.686 5.420 1.00 96.00 94 ASN A N 1
ATOM 686 C CA . ASN A 1 94 ? 3.067 -4.968 4.949 1.00 96.00 94 ASN A CA 1
ATOM 687 C C . ASN A 1 94 ? 2.473 -5.622 3.700 1.00 96.00 94 ASN A C 1
ATOM 689 O O . ASN A 1 94 ? 3.186 -6.246 2.929 1.00 96.00 94 ASN A O 1
ATOM 693 N N . MET A 1 95 ? 1.175 -5.429 3.477 1.00 98.50 95 MET A N 1
ATOM 694 C CA . MET A 1 95 ? 0.536 -5.646 2.168 1.00 98.50 95 MET A CA 1
ATOM 695 C C . MET A 1 95 ? 0.354 -4.306 1.449 1.00 98.50 95 MET A C 1
ATOM 697 O O . MET A 1 95 ? 0.369 -3.254 2.095 1.00 98.50 95 MET A O 1
ATOM 701 N N . ALA A 1 96 ? 0.067 -4.329 0.145 1.00 98.62 96 ALA A N 1
ATOM 702 C CA . ALA A 1 96 ? -0.233 -3.122 -0.633 1.00 98.62 96 ALA A CA 1
ATOM 703 C C . ALA A 1 96 ? -1.379 -2.279 -0.033 1.00 98.62 96 ALA A C 1
ATOM 705 O O . ALA A 1 96 ? -1.371 -1.058 -0.147 1.00 98.62 96 ALA A O 1
ATOM 706 N N . LEU A 1 97 ? -2.325 -2.903 0.679 1.00 98.81 97 LEU A N 1
ATOM 707 C CA . LEU A 1 97 ? -3.400 -2.183 1.369 1.00 98.81 97 LEU A CA 1
ATOM 708 C C . LEU A 1 97 ? -2.884 -1.292 2.516 1.00 98.81 97 LEU A C 1
ATOM 710 O O . LEU A 1 97 ? -3.348 -0.167 2.674 1.00 98.81 97 LEU A O 1
ATOM 714 N N . HIS A 1 98 ? -1.874 -1.750 3.267 1.00 98.69 98 HIS A N 1
ATOM 715 C CA . HIS A 1 98 ? -1.211 -0.924 4.287 1.00 98.69 98 HIS A CA 1
ATOM 716 C C . HIS A 1 98 ? -0.454 0.234 3.635 1.00 98.69 98 HIS A C 1
ATOM 718 O O . HIS A 1 98 ? -0.481 1.352 4.136 1.00 98.69 98 HIS A O 1
ATOM 724 N N . ALA A 1 99 ? 0.197 -0.032 2.498 1.00 98.38 99 ALA A N 1
ATOM 725 C CA . ALA A 1 99 ? 0.913 0.976 1.730 1.00 98.38 99 ALA A CA 1
ATOM 726 C C . ALA A 1 99 ? -0.010 2.104 1.249 1.00 98.38 99 ALA A C 1
ATOM 728 O O . ALA A 1 99 ? 0.316 3.271 1.436 1.00 98.38 99 ALA A O 1
ATOM 729 N N . ALA A 1 100 ? -1.174 1.760 0.692 1.00 98.81 100 ALA A N 1
ATOM 730 C CA . ALA A 1 100 ? -2.171 2.733 0.251 1.00 98.81 100 ALA A CA 1
ATOM 731 C C . ALA A 1 100 ? -2.712 3.582 1.413 1.00 98.81 100 ALA A C 1
ATOM 733 O O . ALA A 1 100 ? -2.824 4.799 1.284 1.00 98.81 100 ALA A O 1
ATOM 734 N N . ALA A 1 101 ? -2.982 2.964 2.570 1.00 98.62 101 ALA A N 1
ATOM 735 C CA . ALA A 1 101 ? -3.416 3.682 3.771 1.00 98.62 101 ALA A CA 1
ATOM 736 C C . ALA A 1 101 ? -2.322 4.601 4.341 1.00 98.62 101 ALA A C 1
ATOM 738 O O . ALA A 1 101 ? -2.599 5.738 4.720 1.00 98.62 101 ALA A O 1
ATOM 739 N N . ALA A 1 102 ? -1.065 4.150 4.349 1.00 97.88 102 ALA A N 1
ATOM 740 C CA . ALA A 1 102 ? 0.071 4.978 4.747 1.00 97.88 102 ALA A CA 1
ATOM 741 C C . ALA A 1 102 ? 0.306 6.151 3.773 1.00 97.88 102 ALA A C 1
ATOM 743 O O . ALA A 1 102 ? 0.662 7.240 4.219 1.00 97.88 102 ALA A O 1
ATOM 744 N N . GLY A 1 103 ? 0.074 5.935 2.473 1.00 97.62 103 GLY A N 1
ATOM 745 C CA . GLY A 1 103 ? 0.148 6.947 1.412 1.00 97.62 103 GLY A CA 1
ATOM 746 C C . GLY A 1 103 ? -1.070 7.874 1.317 1.00 97.62 103 GLY A C 1
ATOM 747 O O . GLY A 1 103 ? -0.997 8.892 0.639 1.00 97.62 103 GLY A O 1
ATOM 748 N N . ARG A 1 104 ? -2.155 7.579 2.050 1.00 98.50 104 ARG A N 1
ATOM 749 C CA . ARG A 1 104 ? -3.414 8.350 2.070 1.00 98.50 104 ARG A CA 1
ATOM 750 C C . ARG A 1 104 ? -4.180 8.316 0.740 1.00 98.50 104 ARG A C 1
ATOM 752 O O . ARG A 1 104 ? -4.639 9.340 0.239 1.00 98.50 104 ARG A O 1
ATOM 759 N N . HIS A 1 105 ? -4.285 7.129 0.146 1.00 98.62 105 HIS A N 1
ATOM 760 C CA . HIS A 1 105 ? -4.876 6.918 -1.178 1.00 98.62 105 HIS A CA 1
ATOM 761 C C . HIS A 1 105 ? -6.136 6.044 -1.098 1.00 98.62 105 HIS A C 1
ATOM 763 O O . HIS A 1 105 ? -6.092 4.826 -1.295 1.00 98.62 105 HIS A O 1
ATOM 769 N N . ALA A 1 106 ? -7.272 6.670 -0.776 1.00 98.62 106 ALA A N 1
ATOM 770 C CA . ALA A 1 106 ? -8.561 5.993 -0.604 1.00 98.62 106 ALA A CA 1
ATOM 771 C C . ALA A 1 106 ? -9.077 5.321 -1.891 1.00 98.62 106 ALA A C 1
ATOM 773 O O . ALA A 1 106 ? -9.689 4.252 -1.847 1.00 98.62 106 ALA A O 1
ATOM 774 N N . ASP A 1 107 ? -8.783 5.911 -3.045 1.00 98.62 107 ASP A N 1
ATOM 775 C CA . ASP A 1 107 ? -9.058 5.354 -4.368 1.00 98.62 107 ASP A CA 1
ATOM 776 C C . ASP A 1 107 ? -8.298 4.041 -4.612 1.00 98.62 107 ASP A C 1
ATOM 778 O O . ASP A 1 107 ? -8.891 3.040 -5.019 1.00 98.62 107 ASP A O 1
ATOM 782 N N . VAL A 1 108 ? -7.006 3.998 -4.285 1.00 98.88 108 VAL A N 1
ATOM 783 C CA . VAL A 1 108 ? -6.187 2.784 -4.331 1.00 98.88 108 VAL A CA 1
ATOM 784 C C . VAL A 1 108 ? -6.688 1.743 -3.332 1.00 98.88 108 VAL A C 1
ATOM 786 O O . VAL A 1 108 ? -6.772 0.565 -3.687 1.00 98.88 108 VAL A O 1
ATOM 789 N N . ILE A 1 109 ? -7.045 2.148 -2.107 1.00 98.88 109 ILE A N 1
ATOM 790 C CA . ILE A 1 109 ? -7.646 1.252 -1.104 1.00 98.88 109 ILE A CA 1
ATOM 791 C C . ILE A 1 109 ? -8.865 0.550 -1.700 1.00 98.88 109 ILE A C 1
ATOM 793 O O . ILE A 1 109 ? -8.947 -0.677 -1.637 1.00 98.88 109 ILE A O 1
ATOM 797 N N . LYS A 1 110 ? -9.771 1.304 -2.335 1.00 98.75 110 LYS A N 1
ATOM 798 C CA . LYS A 1 110 ? -10.961 0.735 -2.974 1.00 98.75 110 LYS A CA 1
ATOM 799 C C . LYS A 1 110 ? -10.593 -0.298 -4.035 1.00 98.75 110 LYS A C 1
ATOM 801 O O . LYS A 1 110 ? -11.144 -1.393 -4.024 1.00 98.75 110 LYS A O 1
ATOM 806 N N . VAL A 1 111 ? -9.631 0.011 -4.911 1.00 98.88 111 VAL A N 1
ATOM 807 C CA . VAL A 1 111 ? -9.173 -0.935 -5.943 1.00 98.88 111 VAL A CA 1
ATOM 808 C C . VAL A 1 111 ? -8.617 -2.217 -5.33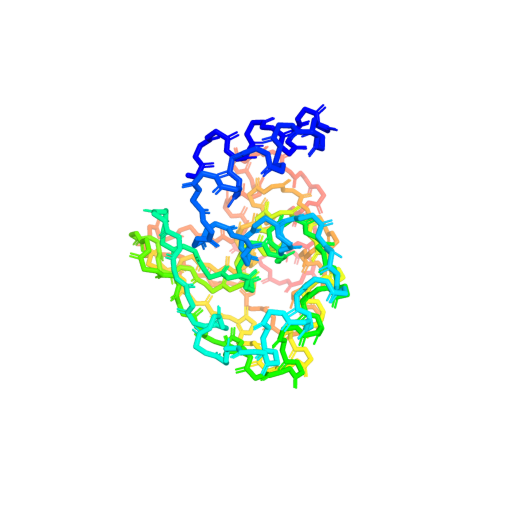3 1.00 98.88 111 VAL A C 1
ATOM 810 O O . VAL A 1 111 ? -8.942 -3.302 -5.809 1.00 98.88 111 VAL A O 1
ATOM 813 N N . LEU A 1 112 ? -7.780 -2.111 -4.302 1.00 98.88 112 LEU A N 1
ATOM 814 C CA . LEU A 1 112 ? -7.176 -3.273 -3.656 1.00 98.88 112 LEU A CA 1
ATOM 815 C C . LEU A 1 112 ? -8.241 -4.163 -3.002 1.00 98.88 112 LEU A C 1
ATOM 817 O O . LEU A 1 112 ? -8.202 -5.379 -3.182 1.00 98.88 112 LEU A O 1
ATOM 821 N N . ILE A 1 113 ? -9.213 -3.571 -2.301 1.00 98.81 113 ILE A N 1
ATOM 822 C CA . ILE A 1 113 ? -10.334 -4.300 -1.687 1.00 98.81 113 ILE A CA 1
ATOM 823 C C . ILE A 1 113 ? -11.192 -4.984 -2.756 1.00 98.81 113 ILE A C 1
ATOM 825 O O . ILE A 1 113 ? -11.503 -6.164 -2.612 1.00 98.81 113 ILE A O 1
ATOM 829 N N . ASP A 1 114 ? -11.490 -4.300 -3.865 1.00 98.62 114 ASP A N 1
ATOM 830 C CA . ASP A 1 114 ? -12.247 -4.872 -4.990 1.00 98.62 114 ASP A CA 1
ATOM 831 C C . ASP A 1 114 ? -11.548 -6.079 -5.632 1.00 98.62 114 ASP A C 1
ATOM 833 O O . ASP A 1 114 ? -12.205 -6.949 -6.196 1.00 98.62 114 ASP A O 1
ATOM 837 N N . HIS A 1 115 ? -10.219 -6.158 -5.521 1.00 98.75 115 HIS A N 1
ATOM 838 C CA . HIS A 1 115 ? -9.426 -7.307 -5.967 1.00 98.75 115 HIS A CA 1
ATOM 839 C C . HIS A 1 115 ? -9.185 -8.343 -4.859 1.00 98.75 115 HIS A C 1
ATOM 841 O O . HIS A 1 115 ? -8.358 -9.238 -5.026 1.00 98.75 115 HIS A O 1
ATOM 847 N N . GLY A 1 116 ? -9.896 -8.247 -3.733 1.00 98.38 116 GLY A N 1
ATOM 848 C CA . GLY A 1 116 ? -9.859 -9.229 -2.652 1.00 98.38 116 GLY A CA 1
ATOM 849 C C . GLY A 1 116 ? -8.769 -8.996 -1.606 1.00 98.38 116 GLY A C 1
ATOM 850 O O . GLY A 1 116 ? -8.398 -9.938 -0.904 1.00 98.38 116 GLY A O 1
ATOM 851 N N . ALA A 1 117 ? -8.231 -7.776 -1.476 1.00 98.56 117 ALA A N 1
ATOM 852 C CA . ALA A 1 117 ? -7.358 -7.457 -0.349 1.00 98.56 117 ALA A CA 1
ATOM 853 C C . ALA A 1 117 ? -8.114 -7.647 0.982 1.00 98.56 117 ALA A C 1
ATOM 855 O O . ALA A 1 117 ? -9.207 -7.099 1.143 1.00 98.56 117 ALA A O 1
ATOM 856 N N . PRO A 1 118 ? -7.543 -8.362 1.968 1.00 98.31 118 PRO A N 1
ATOM 857 C CA . PRO A 1 118 ? -8.178 -8.493 3.271 1.00 98.31 118 PRO A CA 1
ATOM 858 C C . PRO A 1 118 ? -8.166 -7.140 3.991 1.00 98.31 118 PRO A C 1
ATOM 860 O O . PRO A 1 118 ? -7.106 -6.641 4.360 1.00 98.31 118 PRO A O 1
ATOM 863 N N . VAL A 1 119 ? -9.345 -6.556 4.218 1.00 98.69 119 VAL A N 1
ATOM 864 C CA . VAL A 1 119 ? -9.504 -5.223 4.837 1.00 98.69 119 VAL A CA 1
ATOM 865 C C . VAL A 1 119 ? -8.843 -5.149 6.217 1.00 98.69 119 VAL A C 1
ATOM 867 O O . VAL A 1 119 ? -8.166 -4.175 6.539 1.00 98.69 119 VAL A O 1
ATOM 870 N N . ASN A 1 120 ? -8.959 -6.232 6.987 1.00 98.50 120 ASN A N 1
ATOM 871 C CA . ASN A 1 120 ? -8.373 -6.394 8.319 1.00 98.50 120 ASN A CA 1
ATOM 872 C C . ASN A 1 120 ? -6.997 -7.077 8.287 1.00 98.50 120 ASN A C 1
ATOM 874 O O . ASN A 1 120 ? -6.617 -7.767 9.235 1.00 98.50 120 ASN A O 1
ATOM 878 N N . ALA A 1 121 ? -6.255 -6.941 7.181 1.00 97.75 121 ALA A N 1
ATOM 879 C CA . ALA A 1 121 ? -4.889 -7.439 7.098 1.00 97.75 121 ALA A CA 1
ATOM 880 C C . ALA A 1 121 ? -4.055 -6.909 8.266 1.00 97.75 121 ALA A C 1
ATOM 882 O O . ALA A 1 121 ? -4.197 -5.760 8.672 1.00 97.75 121 ALA A O 1
ATOM 883 N N . ARG A 1 122 ? -3.157 -7.751 8.775 1.00 97.81 122 ARG A N 1
ATOM 884 C CA . ARG A 1 122 ? -2.233 -7.382 9.847 1.00 97.81 122 ARG A CA 1
ATOM 885 C C . ARG A 1 122 ? -0.811 -7.480 9.342 1.00 97.81 122 ARG A C 1
ATOM 887 O O . ARG A 1 122 ? -0.406 -8.548 8.869 1.00 97.81 122 ARG A O 1
ATOM 894 N N . GLN A 1 123 ? -0.067 -6.389 9.414 1.00 96.06 123 GLN A N 1
ATOM 895 C CA . GLN A 1 123 ? 1.384 -6.403 9.256 1.00 96.06 123 GLN A CA 1
ATOM 896 C C . GLN A 1 123 ? 2.057 -6.992 10.515 1.00 96.06 123 GLN A C 1
ATOM 898 O O . GLN A 1 123 ? 1.392 -7.300 11.507 1.00 96.06 123 GLN A O 1
ATOM 903 N N . HIS A 1 124 ? 3.376 -7.162 10.490 1.00 96.06 124 HIS A N 1
ATOM 904 C CA . HIS A 1 124 ? 4.166 -7.492 11.677 1.00 96.06 124 HIS A CA 1
ATOM 905 C C . HIS A 1 124 ? 3.993 -6.403 12.749 1.00 96.06 124 HIS A C 1
ATOM 907 O O . HIS A 1 124 ? 3.952 -5.218 12.414 1.00 96.06 124 HIS A O 1
ATOM 913 N N . GLY A 1 125 ? 3.828 -6.776 14.020 1.00 95.06 125 GLY A N 1
ATOM 914 C CA . GLY A 1 125 ? 3.378 -5.851 15.068 1.00 95.06 125 GLY A CA 1
ATOM 915 C C . GLY A 1 125 ? 1.852 -5.710 15.139 1.00 95.06 125 GLY A C 1
ATOM 916 O O . GLY A 1 125 ? 1.330 -4.962 15.965 1.00 95.06 125 GLY A O 1
ATOM 917 N N . GLY A 1 126 ? 1.109 -6.408 14.276 1.00 97.25 126 GLY A N 1
ATOM 918 C CA . GLY A 1 126 ? -0.346 -6.483 14.328 1.00 97.25 126 GLY A CA 1
ATOM 919 C C . GLY A 1 126 ? -1.091 -5.245 13.825 1.00 97.25 126 GLY A C 1
ATOM 920 O O . GLY A 1 126 ? -2.302 -5.165 14.001 1.00 97.25 126 GLY A O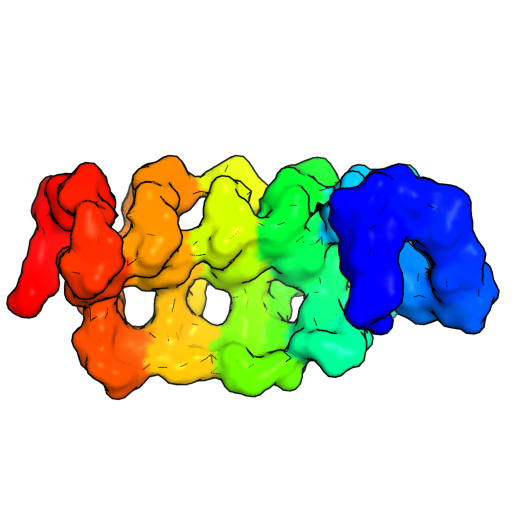 1
ATOM 921 N N . TRP A 1 127 ? -0.402 -4.281 13.219 1.00 97.12 127 TRP A N 1
ATOM 922 C CA . TRP A 1 127 ? -1.044 -3.077 12.692 1.00 97.12 127 TRP A CA 1
ATOM 923 C C . TRP A 1 127 ? -1.922 -3.385 11.477 1.00 97.12 127 TRP A C 1
ATOM 925 O O . TRP A 1 127 ? -1.561 -4.203 10.634 1.00 97.12 127 TRP A O 1
ATOM 935 N N . THR A 1 128 ? -3.058 -2.703 11.393 1.00 98.56 128 THR A N 1
ATOM 936 C CA . THR A 1 128 ? -4.051 -2.778 10.318 1.00 98.56 128 THR A CA 1
ATOM 937 C C . THR A 1 128 ? -3.989 -1.534 9.426 1.00 98.56 128 THR A C 1
ATOM 939 O O . THR A 1 128 ? -3.487 -0.486 9.852 1.00 98.56 128 THR A O 1
ATOM 942 N N . PRO A 1 129 ? -4.547 -1.582 8.203 1.00 98.69 129 PRO A N 1
ATOM 943 C CA . PRO A 1 129 ? -4.687 -0.394 7.363 1.00 98.69 129 PRO A CA 1
ATOM 944 C C . PRO A 1 129 ? -5.456 0.749 8.047 1.00 98.69 129 PRO A C 1
ATOM 946 O O . PRO A 1 129 ? -5.098 1.912 7.869 1.00 98.69 129 PRO A O 1
ATOM 949 N N . LEU A 1 130 ? -6.471 0.441 8.868 1.00 98.81 130 LEU A N 1
ATOM 950 C CA . LEU A 1 130 ? -7.253 1.464 9.572 1.00 98.81 130 LEU A CA 1
ATOM 951 C C . LEU A 1 130 ? -6.411 2.200 10.622 1.00 98.81 130 LEU A C 1
ATOM 953 O O . LEU A 1 130 ? -6.498 3.420 10.724 1.00 98.81 130 LEU A O 1
ATOM 957 N N . GLN A 1 131 ? -5.539 1.492 11.344 1.00 98.62 131 GLN A N 1
ATOM 958 C CA . GLN A 1 131 ? -4.592 2.114 12.276 1.00 98.62 131 GLN A CA 1
ATOM 959 C C . GLN A 1 131 ? -3.594 3.035 11.557 1.00 98.62 131 GLN A C 1
ATOM 961 O O . GLN A 1 131 ? -3.303 4.122 12.054 1.00 98.62 131 GLN A O 1
ATOM 966 N N . ALA A 1 132 ? -3.121 2.661 10.361 1.00 98.00 132 ALA A N 1
ATOM 967 C CA . ALA A 1 132 ? -2.274 3.538 9.548 1.00 98.00 132 ALA A CA 1
ATOM 968 C C . ALA A 1 132 ? -3.014 4.821 9.115 1.00 98.00 132 ALA A C 1
ATOM 970 O O . ALA A 1 132 ? -2.476 5.921 9.264 1.00 98.00 132 ALA A O 1
ATOM 971 N N . ALA A 1 133 ? -4.263 4.702 8.646 1.00 98.62 133 ALA A N 1
ATOM 972 C CA . ALA A 1 133 ? -5.096 5.856 8.297 1.00 98.62 133 ALA A CA 1
ATOM 973 C C . ALA A 1 133 ? -5.370 6.757 9.516 1.00 98.62 133 ALA A C 1
ATOM 975 O O . ALA A 1 133 ? -5.249 7.980 9.423 1.00 98.62 133 ALA A O 1
ATOM 976 N N . ALA A 1 134 ? -5.668 6.159 10.675 1.00 98.62 134 ALA A N 1
ATOM 977 C CA . ALA A 1 134 ? -5.932 6.878 11.916 1.00 98.62 134 ALA A CA 1
ATOM 978 C C . ALA A 1 134 ? -4.701 7.629 12.438 1.00 98.62 134 ALA A C 1
ATOM 980 O O . ALA A 1 134 ? -4.817 8.796 12.802 1.00 98.62 134 ALA A O 1
ATOM 981 N N . GLN A 1 135 ? -3.508 7.021 12.390 1.00 98.06 135 GLN A N 1
ATOM 982 C CA . GLN A 1 135 ? -2.254 7.696 12.747 1.00 98.06 135 GLN A CA 1
ATOM 983 C C . GLN A 1 135 ? -2.017 8.961 11.901 1.00 98.06 135 GLN A C 1
ATOM 985 O O . GLN A 1 135 ? -1.511 9.968 12.402 1.00 98.06 135 GLN A O 1
ATOM 990 N N . ASN A 1 136 ? -2.383 8.914 10.619 1.00 97.69 136 ASN A N 1
ATOM 991 C CA . ASN A 1 136 ? -2.203 10.015 9.674 1.00 97.69 136 ASN A CA 1
ATOM 992 C C . ASN A 1 136 ? -3.362 11.029 9.678 1.00 97.69 136 ASN A C 1
ATOM 994 O O . ASN A 1 136 ? -3.269 12.042 8.986 1.00 97.69 136 ASN A O 1
ATOM 998 N N . GLY A 1 137 ? -4.445 10.765 10.418 1.00 98.38 137 GLY A N 1
ATOM 999 C CA . GLY A 1 137 ? -5.648 11.603 10.413 1.00 98.38 137 GLY A CA 1
ATOM 1000 C C . GLY A 1 137 ? -6.397 11.576 9.076 1.00 98.38 137 GLY A C 1
ATOM 1001 O O . GLY A 1 137 ? -7.139 12.505 8.761 1.00 98.38 137 GLY A O 1
ATOM 1002 N N . ASP A 1 138 ? -6.191 10.540 8.260 1.00 98.62 138 ASP A N 1
ATOM 1003 C CA . ASP A 1 138 ? -6.759 10.463 6.918 1.00 98.62 138 ASP A CA 1
ATOM 1004 C C . ASP A 1 138 ? -8.185 9.903 6.925 1.00 98.62 138 ASP A C 1
ATOM 1006 O O . ASP A 1 138 ? -8.423 8.694 6.851 1.00 98.62 138 ASP A O 1
ATOM 1010 N N . LEU A 1 139 ? -9.148 10.819 7.018 1.00 98.81 139 LEU A N 1
ATOM 1011 C CA . LEU A 1 139 ? -10.568 10.496 7.108 1.00 98.81 139 LEU A CA 1
ATOM 1012 C C . LEU A 1 139 ? -11.111 9.782 5.869 1.00 98.81 139 LEU A C 1
ATOM 1014 O O . LEU A 1 139 ? -12.071 9.023 5.984 1.00 98.81 139 LEU A O 1
ATOM 1018 N N . GLU A 1 140 ? -10.556 10.043 4.686 1.00 98.69 140 GLU A N 1
ATOM 1019 C CA . GLU A 1 140 ? -11.064 9.444 3.453 1.00 98.69 140 GLU A CA 1
ATOM 1020 C C . GLU A 1 140 ? -10.709 7.959 3.389 1.00 98.69 140 GLU A C 1
ATOM 1022 O O . GLU A 1 140 ? -11.601 7.121 3.235 1.00 98.69 140 GLU A O 1
ATOM 1027 N N . SER A 1 141 ? -9.439 7.622 3.630 1.00 98.81 141 SER A N 1
ATOM 1028 C CA . SER A 1 141 ? -8.998 6.229 3.742 1.00 98.81 141 SER A CA 1
ATOM 1029 C C . SER A 1 141 ? -9.701 5.502 4.886 1.00 98.81 141 SER A C 1
ATOM 1031 O O . SER A 1 141 ? -10.139 4.367 4.705 1.00 98.81 141 SER A O 1
ATOM 1033 N N . ALA A 1 142 ? -9.873 6.149 6.045 1.00 98.81 142 ALA A N 1
ATOM 1034 C CA . ALA A 1 142 ? -10.586 5.551 7.173 1.00 98.81 142 ALA A CA 1
ATOM 1035 C C . ALA A 1 142 ? -12.050 5.237 6.830 1.00 98.81 142 ALA A C 1
ATOM 1037 O O . ALA A 1 142 ? -12.491 4.111 7.044 1.00 98.81 142 ALA A O 1
ATOM 1038 N N . ARG A 1 143 ? -12.790 6.176 6.220 1.00 98.81 143 ARG A N 1
ATOM 1039 C CA . ARG A 1 143 ? -14.164 5.924 5.745 1.00 98.81 143 ARG A CA 1
ATOM 1040 C C . ARG A 1 143 ? -14.219 4.790 4.726 1.00 98.81 143 ARG A C 1
ATOM 1042 O O . ARG A 1 143 ? -15.109 3.944 4.807 1.00 98.81 143 ARG A O 1
ATOM 1049 N N . MET A 1 144 ? -13.276 4.751 3.785 1.00 98.75 144 MET A N 1
ATOM 1050 C CA . MET A 1 144 ? -13.208 3.683 2.788 1.00 98.75 144 MET A CA 1
ATOM 1051 C C . MET A 1 144 ? -13.001 2.316 3.449 1.00 98.75 144 MET A C 1
ATOM 1053 O O . MET A 1 144 ? -13.701 1.362 3.130 1.00 98.75 144 MET A O 1
ATOM 1057 N N . LEU A 1 145 ? -12.089 2.221 4.415 1.00 98.88 145 LEU A N 1
ATOM 1058 C CA . LEU A 1 145 ? -11.820 0.984 5.146 1.00 98.88 145 LEU A CA 1
ATOM 1059 C C . LEU A 1 145 ? -13.019 0.556 6.006 1.00 98.88 145 LEU A C 1
ATOM 1061 O O . LEU A 1 145 ? -13.454 -0.590 5.913 1.00 98.88 145 LEU A O 1
ATOM 1065 N N . ILE A 1 146 ? -13.597 1.472 6.789 1.00 98.88 146 ILE A N 1
ATOM 1066 C CA . ILE A 1 146 ? -14.747 1.199 7.669 1.00 98.88 146 ILE A CA 1
ATOM 1067 C C . ILE A 1 146 ? -15.966 0.748 6.857 1.00 98.88 146 ILE A C 1
ATOM 1069 O O . ILE A 1 146 ? -16.567 -0.277 7.170 1.00 98.88 146 ILE A O 1
ATOM 1073 N N . SER A 1 147 ? -16.290 1.444 5.762 1.00 98.50 147 SER A N 1
ATOM 1074 C CA . SER A 1 147 ? -17.413 1.066 4.884 1.00 98.50 147 SER A CA 1
ATOM 1075 C C . SER A 1 147 ? -17.237 -0.297 4.204 1.00 98.50 147 SER A C 1
ATOM 1077 O O . SER A 1 147 ? -18.221 -0.885 3.763 1.00 98.50 147 SER A O 1
ATOM 1079 N N . ASN A 1 148 ? -16.010 -0.825 4.159 1.00 98.62 148 ASN A N 1
ATOM 1080 C CA . ASN A 1 148 ? -15.696 -2.162 3.657 1.00 98.62 148 ASN A CA 1
ATOM 1081 C C . ASN A 1 148 ? -15.430 -3.179 4.787 1.00 98.62 148 ASN A C 1
ATOM 1083 O O . ASN A 1 148 ? -14.875 -4.248 4.539 1.00 98.62 148 ASN A O 1
ATOM 1087 N N . GLY A 1 149 ? -15.844 -2.885 6.024 1.00 98.44 149 GLY A N 1
ATOM 1088 C CA . GLY A 1 149 ? -15.805 -3.840 7.136 1.00 98.44 149 GLY A CA 1
ATOM 1089 C C . GLY A 1 149 ? -14.484 -3.881 7.905 1.00 98.44 149 GLY A C 1
ATOM 1090 O O . GLY A 1 149 ? -14.130 -4.926 8.458 1.00 98.44 149 GLY A O 1
ATOM 1091 N N . ALA A 1 150 ? -13.736 -2.774 7.939 1.00 98.75 150 ALA A N 1
ATOM 1092 C CA . ALA A 1 150 ? -12.609 -2.659 8.857 1.00 98.75 150 ALA A CA 1
ATOM 1093 C C . ALA A 1 150 ? -13.080 -2.734 10.316 1.00 98.75 150 ALA A C 1
ATOM 1095 O O . ALA A 1 150 ? -14.022 -2.050 10.713 1.00 98.75 150 ALA A O 1
ATOM 1096 N N . ASP A 1 151 ? -12.399 -3.552 11.113 1.00 98.62 151 ASP A N 1
ATOM 1097 C CA . ASP A 1 151 ? -12.633 -3.682 12.545 1.00 98.62 151 ASP A CA 1
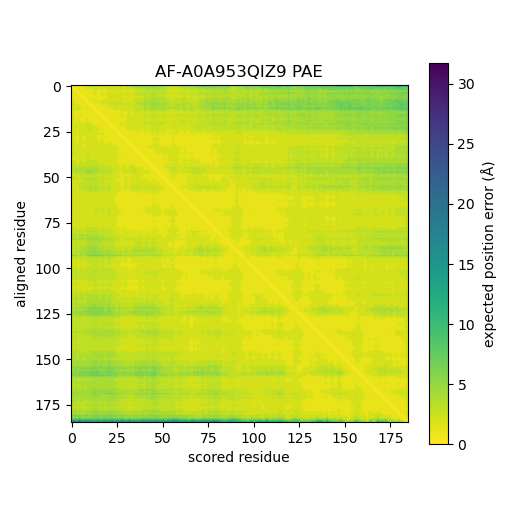ATOM 1098 C C . ASP A 1 151 ? -12.058 -2.460 13.274 1.00 98.62 151 ASP A C 1
ATOM 1100 O O . ASP A 1 151 ? -10.844 -2.323 13.450 1.00 98.62 151 ASP A O 1
ATOM 1104 N N . VAL A 1 152 ? -12.948 -1.561 13.695 1.00 98.56 152 VAL A N 1
ATOM 1105 C CA . VAL A 1 152 ? -12.599 -0.336 14.429 1.00 98.56 152 VAL A CA 1
ATOM 1106 C C . VAL A 1 152 ? -12.017 -0.612 15.820 1.00 98.56 152 VAL A C 1
ATOM 1108 O O . VAL A 1 152 ? -11.351 0.263 16.371 1.00 98.56 152 VAL A O 1
ATOM 1111 N N . GLN A 1 153 ? -12.212 -1.822 16.361 1.00 98.38 153 GLN A N 1
ATOM 1112 C CA . GLN A 1 153 ? -11.706 -2.256 17.667 1.00 98.38 153 GLN A CA 1
ATOM 1113 C C . GLN A 1 153 ? -10.415 -3.084 17.568 1.00 98.38 153 GLN A C 1
ATOM 1115 O O . GLN A 1 153 ? -9.889 -3.549 18.585 1.00 98.38 153 GLN A O 1
ATOM 1120 N N . ALA A 1 154 ? -9.870 -3.270 16.360 1.00 98.19 154 ALA A N 1
ATOM 1121 C CA . ALA A 1 154 ? -8.657 -4.048 16.164 1.00 98.19 154 ALA A CA 1
ATOM 1122 C C . ALA A 1 154 ? -7.480 -3.463 16.963 1.00 98.19 154 ALA A C 1
ATOM 1124 O O . ALA A 1 154 ? -7.127 -2.287 16.841 1.00 98.19 154 ALA A O 1
ATOM 1125 N N . ARG A 1 155 ? -6.821 -4.325 17.744 1.00 97.44 155 ARG A N 1
ATOM 1126 C CA . ARG A 1 155 ? -5.641 -3.977 18.548 1.00 97.44 155 ARG A CA 1
ATOM 1127 C C . ARG A 1 155 ? -4.367 -4.446 17.870 1.00 97.44 155 ARG A C 1
ATOM 1129 O O . ARG A 1 155 ? -4.306 -5.582 17.400 1.00 97.44 155 ARG A O 1
ATOM 1136 N N . ALA A 1 156 ? -3.348 -3.597 17.820 1.00 96.31 156 ALA A N 1
ATOM 1137 C CA . ALA A 1 156 ? -1.986 -4.000 17.472 1.00 96.31 156 ALA A CA 1
ATOM 1138 C C . ALA A 1 156 ? -1.343 -4.800 18.624 1.00 96.31 156 ALA A C 1
ATOM 1140 O O . ALA A 1 156 ? -1.906 -4.902 19.712 1.00 96.31 156 ALA A O 1
ATOM 1141 N N . GLU A 1 157 ? -0.161 -5.380 18.407 1.00 96.94 157 GLU A N 1
ATOM 1142 C CA . GLU A 1 157 ? 0.555 -6.151 19.443 1.00 96.94 157 GLU A CA 1
ATOM 1143 C C . GLU A 1 157 ? 0.946 -5.294 20.658 1.00 96.94 157 GLU A C 1
ATOM 1145 O O . GLU A 1 157 ? 1.039 -5.795 21.774 1.00 96.94 157 GLU A O 1
ATOM 1150 N N . ASN A 1 158 ? 1.108 -3.984 20.464 1.00 94.50 158 ASN A N 1
ATOM 1151 C CA . ASN A 1 158 ? 1.323 -3.011 21.535 1.00 94.50 158 ASN A CA 1
ATOM 1152 C C . ASN A 1 158 ? 0.011 -2.491 22.163 1.00 94.50 158 ASN A C 1
ATOM 1154 O O . ASN A 1 158 ? 0.021 -1.455 22.821 1.00 94.50 158 ASN A O 1
ATOM 1158 N N . ASN A 1 159 ? -1.107 -3.191 21.945 1.00 95.81 159 ASN A N 1
ATOM 1159 C CA . ASN A 1 159 ? -2.462 -2.857 22.393 1.00 95.81 159 ASN A CA 1
ATOM 1160 C C . ASN A 1 159 ? -3.067 -1.556 21.849 1.00 95.81 159 ASN A C 1
ATOM 1162 O O . ASN A 1 159 ? -4.184 -1.233 22.237 1.00 95.81 159 ASN A O 1
ATOM 1166 N N . GLN A 1 160 ? -2.405 -0.839 20.937 1.00 96.88 160 GLN A N 1
ATOM 1167 C CA . GLN A 1 160 ? -2.988 0.371 20.355 1.00 96.88 160 GLN A CA 1
ATOM 1168 C C . GLN A 1 160 ? -4.132 0.023 19.400 1.00 96.88 160 GLN A C 1
ATOM 1170 O O . GLN A 1 160 ? -3.990 -0.863 18.557 1.00 96.88 160 GLN A O 1
ATOM 1175 N N . THR A 1 161 ? -5.239 0.748 19.493 1.00 98.25 161 THR A N 1
ATOM 1176 C CA . THR A 1 161 ? -6.351 0.770 18.532 1.00 98.25 161 THR A CA 1
ATOM 1177 C C . THR A 1 161 ? -6.195 1.924 17.536 1.00 98.25 161 THR A C 1
ATOM 1179 O O . THR A 1 161 ? -5.308 2.771 17.664 1.00 98.25 161 THR A O 1
ATOM 1182 N N . ALA A 1 162 ? -7.069 1.991 16.528 1.00 98.38 162 ALA A N 1
ATOM 1183 C CA . ALA A 1 162 ? -7.162 3.177 15.675 1.00 98.38 162 ALA A CA 1
ATOM 1184 C C . ALA A 1 162 ? -7.531 4.437 16.488 1.00 98.38 162 ALA A C 1
ATOM 1186 O O . ALA A 1 162 ? -6.991 5.513 16.226 1.00 98.38 162 ALA A O 1
ATOM 1187 N N . LEU A 1 163 ? -8.391 4.292 17.505 1.00 98.62 163 LEU A N 1
ATOM 1188 C CA . LEU A 1 163 ? -8.819 5.389 18.373 1.00 98.62 163 LEU A CA 1
ATOM 1189 C C . LEU A 1 163 ? -7.660 5.918 19.231 1.00 98.62 163 LEU A C 1
ATOM 1191 O O . LEU A 1 163 ? -7.436 7.127 19.265 1.00 98.62 163 LEU A O 1
ATOM 1195 N N . ASP A 1 164 ? -6.858 5.029 19.828 1.00 98.38 164 ASP A N 1
ATOM 1196 C CA . ASP A 1 164 ? -5.657 5.407 20.594 1.00 98.38 164 ASP A CA 1
ATOM 1197 C C . ASP A 1 164 ? -4.681 6.241 19.757 1.00 98.38 164 ASP A C 1
ATOM 1199 O O . ASP A 1 164 ? -4.114 7.233 20.227 1.00 98.38 164 ASP A O 1
ATOM 1203 N N . LEU A 1 165 ? -4.473 5.842 18.499 1.00 98.06 165 LEU A N 1
ATOM 1204 C CA . LEU A 1 165 ? -3.590 6.547 17.574 1.00 98.06 165 LEU A CA 1
ATOM 1205 C C . LEU A 1 165 ? -4.149 7.920 17.197 1.00 98.06 165 LEU A C 1
ATOM 1207 O O . LEU A 1 165 ? -3.394 8.895 17.200 1.00 98.06 165 LEU A O 1
ATOM 1211 N N . ALA A 1 166 ? -5.451 8.013 16.916 1.00 98.50 166 ALA A N 1
ATOM 1212 C CA . ALA A 1 166 ? -6.112 9.277 16.610 1.00 98.50 166 ALA A CA 1
ATOM 1213 C C . ALA A 1 166 ? -6.018 10.264 17.788 1.00 98.50 166 ALA A C 1
ATOM 1215 O O . ALA A 1 166 ? -5.631 11.417 17.584 1.00 98.50 166 ALA A O 1
ATOM 1216 N N . LEU A 1 167 ? -6.267 9.799 19.019 1.00 98.50 167 LEU A N 1
ATOM 1217 C CA . LEU A 1 167 ? -6.134 10.594 20.246 1.00 98.50 167 LEU A CA 1
ATOM 1218 C C . LEU A 1 167 ? -4.687 11.042 20.484 1.00 98.50 167 LEU A C 1
ATOM 1220 O O . LEU A 1 167 ? -4.430 12.228 20.679 1.00 98.50 167 LEU A O 1
ATOM 1224 N N . THR A 1 168 ? -3.723 10.117 20.397 1.00 97.94 168 THR A N 1
ATOM 1225 C CA . THR A 1 168 ? -2.289 10.403 20.614 1.00 97.94 168 THR A CA 1
ATOM 1226 C C . THR A 1 168 ? -1.750 11.439 19.624 1.00 97.94 168 THR A C 1
ATOM 1228 O O . THR A 1 168 ? -0.831 12.194 19.940 1.00 97.94 168 THR A O 1
ATOM 1231 N N . LYS A 1 169 ? -2.298 11.469 18.404 1.00 98.06 169 LYS A N 1
ATOM 1232 C CA . LYS A 1 169 ? -1.902 12.409 17.347 1.00 98.06 169 LYS A CA 1
ATOM 1233 C C . LYS A 1 169 ? -2.747 13.686 17.303 1.00 98.06 169 LYS A C 1
ATOM 1235 O O . LYS A 1 169 ? -2.395 14.585 16.545 1.00 98.06 169 LYS A O 1
ATOM 1240 N N . GLY A 1 170 ? -3.804 13.792 18.112 1.00 98.12 170 GLY A N 1
ATOM 1241 C CA . GLY A 1 170 ? -4.681 14.966 18.169 1.00 98.12 170 GLY A CA 1
ATOM 1242 C C . GLY A 1 170 ? -5.637 15.103 16.977 1.00 98.12 170 GLY A C 1
ATOM 1243 O O . GLY A 1 170 ? -6.086 16.207 16.672 1.00 98.12 170 GLY A O 1
ATOM 1244 N N . HIS A 1 171 ? -5.954 14.008 16.282 1.00 98.50 171 HIS A N 1
ATOM 1245 C CA . HIS A 1 171 ? -6.814 14.022 15.095 1.00 98.50 171 HIS A CA 1
ATOM 1246 C C . HIS A 1 171 ? -8.295 13.971 15.482 1.00 98.50 171 HIS A C 1
ATOM 1248 O O . HIS A 1 171 ? -8.942 12.938 15.323 1.00 98.50 171 HIS A O 1
ATOM 1254 N N . GLN A 1 172 ? -8.851 15.082 15.975 1.00 98.50 172 GLN A N 1
ATOM 1255 C CA . GLN A 1 172 ? -10.216 15.108 16.527 1.00 98.50 172 GLN A CA 1
ATOM 1256 C C . GLN A 1 172 ? -11.283 14.592 15.551 1.00 98.50 172 GLN A C 1
ATOM 1258 O O . GLN A 1 172 ? -12.078 13.735 15.906 1.00 98.50 172 GLN A O 1
ATOM 1263 N N . ALA A 1 173 ? -11.252 15.011 14.284 1.00 98.69 173 ALA A N 1
ATOM 1264 C CA . ALA A 1 173 ? -12.227 14.529 13.304 1.00 98.69 173 ALA A CA 1
ATOM 1265 C C . ALA A 1 173 ? -12.130 13.008 13.044 1.00 98.69 173 ALA A C 1
ATOM 1267 O O . ALA A 1 173 ? -13.102 12.388 12.617 1.00 98.69 173 ALA A O 1
ATOM 1268 N N . MET A 1 174 ? -10.957 12.401 13.273 1.00 98.81 174 MET A N 1
ATOM 1269 C CA . MET A 1 174 ? -10.776 10.949 13.186 1.00 98.81 174 MET A CA 1
ATOM 1270 C C . MET A 1 174 ? -11.338 10.259 14.428 1.00 98.81 174 MET A C 1
ATOM 1272 O O . MET A 1 174 ? -11.958 9.210 14.293 1.00 98.81 174 MET A O 1
ATOM 1276 N N . VAL A 1 175 ? -11.158 10.854 15.611 1.00 98.81 175 VAL A N 1
ATOM 1277 C CA . VAL A 1 175 ? -11.797 10.399 16.855 1.00 98.81 175 VAL A CA 1
ATOM 1278 C C . VAL A 1 175 ? -13.312 10.359 16.668 1.00 98.81 175 VAL A C 1
ATOM 1280 O O . VAL A 1 175 ? -13.900 9.288 16.789 1.00 98.81 175 VAL A O 1
ATOM 1283 N N . ASP A 1 176 ? -13.912 11.470 16.231 1.00 98.62 176 ASP A N 1
ATOM 1284 C CA . ASP A 1 176 ? -15.359 11.575 16.016 1.00 98.62 176 ASP A CA 1
ATOM 1285 C C . ASP A 1 176 ? -15.860 10.523 15.007 1.00 98.62 176 ASP A C 1
ATOM 1287 O O . ASP A 1 176 ? -16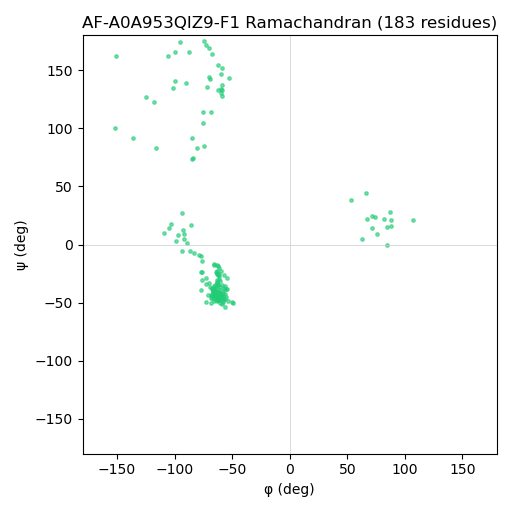.902 9.892 15.206 1.00 98.62 176 ASP A O 1
ATOM 1291 N N . LEU A 1 177 ? -15.106 10.301 13.919 1.00 98.75 177 LEU A N 1
ATOM 1292 C CA . LEU A 1 177 ? -15.413 9.277 12.919 1.00 98.75 177 LEU A CA 1
ATOM 1293 C C . LEU A 1 177 ? -15.383 7.868 13.524 1.00 98.75 177 LEU A C 1
ATOM 1295 O O . LEU A 1 177 ? -16.289 7.079 13.264 1.00 98.75 177 LEU A O 1
ATOM 1299 N N . LEU A 1 178 ? -14.345 7.536 14.289 1.00 98.75 178 LEU A N 1
ATOM 1300 C CA . LEU A 1 178 ? -14.168 6.211 14.880 1.00 98.75 178 LEU A CA 1
ATOM 1301 C C . LEU A 1 178 ? -15.234 5.931 15.948 1.00 98.75 178 LEU A C 1
ATOM 1303 O O . LEU A 1 178 ? -15.863 4.875 15.906 1.00 98.75 178 LEU A O 1
ATOM 1307 N N . GLU A 1 179 ? -15.499 6.880 16.846 1.00 98.56 179 GLU A N 1
ATOM 1308 C CA . GLU A 1 179 ? -16.534 6.762 17.884 1.00 98.56 179 GLU A CA 1
ATOM 1309 C C . GLU A 1 179 ? -17.933 6.618 17.275 1.00 98.56 179 GLU A C 1
ATOM 1311 O O . GLU A 1 179 ? -18.700 5.739 17.670 1.00 98.56 179 GLU A O 1
ATOM 1316 N N . SER A 1 180 ? -18.240 7.394 16.228 1.00 98.44 180 SER A N 1
ATOM 1317 C CA . SER A 1 180 ? -19.507 7.273 15.487 1.00 98.44 180 SER A CA 1
ATOM 1318 C C . SER A 1 180 ? -19.680 5.909 14.807 1.00 98.44 180 SER A C 1
ATOM 1320 O O . SER A 1 180 ? -20.797 5.540 14.450 1.00 98.44 180 SER A O 1
ATOM 1322 N N . ASN A 1 181 ? -18.591 5.156 14.624 1.00 98.44 181 ASN A N 1
ATOM 1323 C CA . ASN A 1 181 ? -18.595 3.793 14.092 1.00 98.44 181 ASN A CA 1
ATOM 1324 C C . ASN A 1 181 ? -18.362 2.727 15.179 1.00 98.44 181 ASN A C 1
ATOM 1326 O O . ASN A 1 181 ? -18.114 1.568 14.853 1.00 98.44 181 ASN A O 1
ATOM 1330 N N . GLY A 1 182 ? -18.479 3.089 16.461 1.00 97.25 182 GLY A N 1
ATOM 1331 C CA . GLY A 1 182 ? -18.452 2.151 17.585 1.00 97.25 182 GLY A CA 1
ATOM 1332 C C . GLY A 1 182 ? -17.064 1.841 18.146 1.00 97.25 182 GLY A C 1
ATOM 1333 O O . GLY A 1 182 ? -16.925 0.857 18.875 1.00 97.25 182 GLY A O 1
ATOM 1334 N N . ALA A 1 183 ? -16.042 2.640 17.823 1.00 97.19 183 ALA A N 1
ATOM 1335 C CA . ALA A 1 183 ? -14.751 2.555 18.498 1.00 97.19 183 ALA A CA 1
ATOM 1336 C C . ALA A 1 183 ? -14.854 3.060 19.944 1.00 97.19 183 ALA A C 1
ATOM 1338 O O . ALA A 1 183 ? -15.561 4.024 20.234 1.00 97.19 183 ALA A O 1
ATOM 1339 N N . SER A 1 184 ? -14.109 2.425 20.842 1.00 94.62 184 SER A N 1
ATOM 1340 C CA . SER A 1 184 ? -14.000 2.805 22.250 1.00 94.62 184 SER A CA 1
ATOM 1341 C C . SER A 1 184 ? -12.630 2.392 22.791 1.00 94.62 184 SER A C 1
ATOM 1343 O O . SER A 1 184 ? -11.961 1.554 22.189 1.00 94.62 184 SER A O 1
ATOM 1345 N N . LEU A 1 185 ? -12.218 2.970 23.922 1.00 85.75 185 LEU A N 1
ATOM 1346 C CA . LEU A 1 185 ? -10.977 2.604 24.622 1.00 85.75 185 LEU A CA 1
ATOM 1347 C C . LEU A 1 185 ? -11.123 1.300 25.425 1.00 85.75 185 LEU A C 1
ATOM 1349 O O . LEU A 1 185 ? -12.212 1.101 26.011 1.00 85.75 185 LEU A O 1
#

Mean predicted aligned error: 2.54 Å